Protein AF-0000000084449395 (afdb_homodimer)

Radius of gyration: 25.13 Å; Cα contacts (8 Å, |Δi|>4): 746; chains: 2; bounding box: 82×81×56 Å

Organism: NCBI:txid398673

Solvent-accessible surface area (backbone atoms only — not comparable to full-atom values): 18687 Å² total; per-residue (Å²): 136,85,80,79,77,74,77,79,80,78,76,75,71,77,78,73,75,69,73,77,69,77,69,74,68,84,40,98,81,72,56,65,69,46,69,75,48,66,80,41,33,24,36,43,26,41,58,96,56,62,30,22,51,25,49,52,98,81,40,47,28,50,37,57,62,85,53,89,49,89,51,35,33,36,28,36,27,37,70,54,55,63,25,34,32,38,30,24,74,73,80,52,21,24,40,27,46,71,61,91,77,31,35,42,38,51,74,38,76,63,88,50,60,56,22,32,30,47,58,25,64,36,84,89,52,48,20,39,43,27,28,61,50,58,58,59,28,28,24,26,49,24,68,36,93,85,68,30,41,38,24,53,29,75,67,70,83,50,35,30,36,32,32,65,52,76,86,123,135,84,82,80,79,71,80,79,79,80,75,77,72,76,77,72,77,69,73,78,70,77,69,74,68,82,40,97,80,73,54,65,67,47,67,75,48,66,81,42,35,24,37,44,26,42,60,97,53,61,30,23,52,26,49,52,98,80,38,46,30,49,37,58,62,86,52,88,49,88,52,36,33,36,28,37,27,36,71,56,55,62,24,33,32,38,31,22,74,74,80,53,22,23,40,28,46,70,64,90,76,30,35,41,37,50,75,38,76,64,89,49,62,54,21,34,31,47,58,25,64,38,84,89,52,48,20,39,44,29,28,62,50,59,58,62,28,29,25,27,48,24,68,37,92,83,69,28,40,38,25,52,28,75,68,72,81,49,34,31,36,30,31,66,51,77,85,124

Nearest PDB structures (foldseek):
  1ups-assembly1_A  TM=8.558E-01  e=1.631E-04  Clostridium perfringens
  6ifb-assembly1_B  TM=7.673E-01  e=3.789E-04  Entamoeba histolytica HM-1:IMSS
  1ups-assembly2_B  TM=8.568E-01  e=2.271E-03  Clostridium perfringens
  2y9x-assembly4_H  TM=7.098E-01  e=8.349E-04  Agaricus bisporus
  7zoi-assembly1_A  TM=7.306E-01  e=6.513E-03  Chitinophaga pinensis DSM 2588

Structure (mmCIF, N/CA/C/O backbone):
data_AF-0000000084449395-model_v1
#
loop_
_entity.id
_entity.type
_entity.pdbx_description
1 polymer 'Fascin domain-containing protein'
#
loop_
_atom_site.group_PDB
_atom_site.id
_atom_site.type_symbol
_atom_site.label_atom_id
_atom_site.label_alt_id
_atom_site.label_comp_id
_atom_site.label_asym_id
_atom_site.label_entity_id
_atom_site.label_seq_id
_atom_site.pdbx_PDB_ins_code
_atom_site.Cartn_x
_atom_site.Cartn_y
_atom_site.Cartn_z
_atom_site.occupancy
_atom_site.B_iso_or_equiv
_atom_site.auth_seq_id
_atom_site.auth_comp_id
_atom_site.auth_asym_id
_atom_site.auth_atom_id
_atom_site.pdbx_PDB_model_num
ATOM 1 N N . MET A 1 1 ? 55.188 50.469 -22.984 1 28.75 1 MET A N 1
ATOM 2 C CA . MET A 1 1 ? 54.156 49.531 -23.453 1 28.75 1 MET A CA 1
ATOM 3 C C . MET A 1 1 ? 53.781 48.531 -22.375 1 28.75 1 MET A C 1
ATOM 5 O O . MET A 1 1 ? 54.594 47.719 -21.969 1 28.75 1 MET A O 1
ATOM 9 N N . SER A 1 2 ? 52.938 49 -21.344 1 31.03 2 SER A N 1
ATOM 10 C CA . SER A 1 2 ? 52.469 48.438 -20.078 1 31.03 2 SER A CA 1
ATOM 11 C C . SER A 1 2 ? 51.625 47.188 -20.297 1 31.03 2 SER A C 1
ATOM 13 O O . SER A 1 2 ? 50.656 47.219 -21.062 1 31.03 2 SER A O 1
ATOM 15 N N . LYS A 1 3 ? 52.281 45.969 -20.219 1 32.09 3 LYS A N 1
ATOM 16 C CA . LYS A 1 3 ? 51.719 44.625 -20.391 1 32.09 3 LYS A CA 1
ATOM 17 C C . LYS A 1 3 ? 50.562 44.375 -19.453 1 32.09 3 LYS A C 1
ATOM 19 O O . LYS A 1 3 ? 50.719 44.469 -18.234 1 32.09 3 LYS A O 1
ATOM 24 N N . ILE A 1 4 ? 49.281 44.625 -19.844 1 34.19 4 ILE A N 1
ATOM 25 C CA . ILE A 1 4 ? 48.062 44.375 -19.094 1 34.19 4 ILE A CA 1
ATOM 26 C C . ILE A 1 4 ? 47.969 42.875 -18.734 1 34.19 4 ILE A C 1
ATOM 28 O O . ILE A 1 4 ? 48 42.031 -19.625 1 34.19 4 ILE A O 1
ATOM 32 N N . ARG A 1 5 ? 48.406 42.469 -17.531 1 30.88 5 ARG A N 1
ATOM 33 C CA . ARG A 1 5 ? 48.281 41.125 -16.953 1 30.88 5 ARG A CA 1
ATOM 34 C C . ARG A 1 5 ? 46.812 40.688 -16.906 1 30.88 5 ARG A C 1
ATOM 36 O O . ARG A 1 5 ? 45.969 41.375 -16.312 1 30.88 5 ARG A O 1
ATOM 43 N N . TYR A 1 6 ? 46.25 40.094 -17.906 1 32.34 6 TYR A N 1
ATOM 44 C CA . TYR A 1 6 ? 44.906 39.562 -17.891 1 32.34 6 TYR A CA 1
ATOM 45 C C . TYR A 1 6 ? 44.75 38.562 -16.75 1 32.34 6 TYR A C 1
ATOM 47 O O . TYR A 1 6 ? 45.625 37.719 -16.5 1 32.34 6 TYR A O 1
ATOM 55 N N . PRO A 1 7 ? 44.031 38.938 -15.656 1 34 7 PRO A N 1
ATOM 56 C CA . PRO A 1 7 ? 43.781 38 -14.547 1 34 7 PRO A CA 1
ATOM 57 C C . PRO A 1 7 ? 43.219 36.656 -15.016 1 34 7 PRO A C 1
ATOM 59 O O . PRO A 1 7 ? 42.469 36.625 -16 1 34 7 PRO A O 1
ATOM 62 N N . GLU A 1 8 ? 43.906 35.594 -14.859 1 31.7 8 GLU A N 1
ATOM 63 C CA . GLU A 1 8 ? 43.531 34.188 -15.109 1 31.7 8 GLU A CA 1
ATOM 64 C C . GLU A 1 8 ? 42.219 33.844 -14.422 1 31.7 8 GLU A C 1
ATOM 66 O O . GLU A 1 8 ? 42.094 34.031 -13.211 1 31.7 8 GLU A O 1
ATOM 71 N N . ASP A 1 9 ? 41.062 34 -15.117 1 32.44 9 ASP A N 1
ATOM 72 C CA . ASP A 1 9 ? 39.75 33.594 -14.656 1 32.44 9 ASP A CA 1
ATOM 73 C C . ASP A 1 9 ? 39.75 32.125 -14.25 1 32.44 9 ASP A C 1
ATOM 75 O O . ASP A 1 9 ? 40 31.234 -15.07 1 32.44 9 ASP A O 1
ATOM 79 N N . THR A 1 10 ? 40.281 31.688 -13.078 1 33.06 10 THR A N 1
ATOM 80 C CA . THR A 1 10 ? 40.125 30.344 -12.547 1 33.06 10 THR A CA 1
ATOM 81 C C . THR A 1 10 ? 38.656 29.922 -12.523 1 33.06 10 THR A C 1
ATOM 83 O O . THR A 1 10 ? 37.875 30.5 -11.773 1 33.06 10 THR A O 1
ATOM 86 N N . SER A 1 11 ? 38.062 29.531 -13.664 1 30.78 11 SER A N 1
ATOM 87 C CA . SER A 1 11 ? 36.75 28.906 -13.758 1 30.78 11 SER A CA 1
ATOM 88 C C . SER A 1 11 ? 36.625 27.75 -12.789 1 30.78 11 SER A C 1
ATOM 90 O O . SER A 1 11 ? 37.344 26.766 -12.883 1 30.78 11 SER A O 1
ATOM 92 N N . SER A 1 12 ? 36.312 27.969 -11.5 1 33.69 12 SER A N 1
ATOM 93 C CA . SER A 1 12 ? 35.938 26.922 -10.57 1 33.69 12 SER A CA 1
ATOM 94 C C . SER A 1 12 ? 34.812 26.078 -11.148 1 33.69 12 SER A C 1
ATOM 96 O O . SER A 1 12 ? 33.75 26.594 -11.5 1 33.69 12 SER A O 1
ATOM 98 N N . SER A 1 13 ? 35.125 25.062 -11.906 1 33.56 13 SER A N 1
ATOM 99 C CA . SER A 1 13 ? 34.188 24.047 -12.344 1 33.56 13 SER A CA 1
ATOM 100 C C . SER A 1 13 ? 33.312 23.578 -11.188 1 33.56 13 SER A C 1
ATOM 102 O O . SER A 1 13 ? 33.812 23.25 -10.117 1 33.56 13 SER A O 1
ATOM 104 N N . PRO A 1 14 ? 32.031 24.047 -11.109 1 36.59 14 PRO A N 1
ATOM 105 C CA . PRO A 1 14 ? 31.156 23.484 -10.094 1 36.59 14 PRO A CA 1
ATOM 106 C C . PRO A 1 14 ? 31.219 21.953 -10.047 1 36.59 14 PRO A C 1
ATOM 108 O O . PRO A 1 14 ? 31.391 21.312 -11.078 1 36.59 14 PRO A O 1
ATOM 111 N N . SER A 1 15 ? 31.875 21.375 -9.062 1 29.75 15 SER A N 1
ATOM 112 C CA . SER A 1 15 ? 31.781 19.953 -8.766 1 29.75 15 SER A CA 1
ATOM 113 C C . SER A 1 15 ? 30.344 19.453 -8.922 1 29.75 15 SER A C 1
ATOM 115 O O . SER A 1 15 ? 29.422 19.984 -8.297 1 29.75 15 SER A O 1
ATOM 117 N N . MET A 1 16 ? 29.922 19.031 -10.117 1 31.75 16 MET A N 1
ATOM 118 C CA . MET A 1 16 ? 28.672 18.297 -10.305 1 31.75 16 MET A CA 1
ATOM 119 C C . MET A 1 16 ? 28.5 17.25 -9.203 1 31.75 16 MET A C 1
ATOM 121 O O . MET A 1 16 ? 29.359 16.406 -9 1 31.75 16 MET A O 1
ATOM 125 N N . ASP A 1 17 ? 27.875 17.562 -8.125 1 33.59 17 ASP A N 1
ATOM 126 C CA . ASP A 1 17 ? 27.422 16.562 -7.164 1 33.59 17 ASP A CA 1
ATOM 127 C C . ASP A 1 17 ? 26.938 15.297 -7.871 1 33.59 17 ASP A C 1
ATOM 129 O O . ASP A 1 17 ? 26.078 15.367 -8.75 1 33.59 17 ASP A O 1
ATOM 133 N N . THR A 1 18 ? 27.828 14.344 -8.172 1 33.94 18 THR A N 1
ATOM 134 C CA . THR A 1 18 ? 27.469 12.992 -8.578 1 33.94 18 THR A CA 1
ATOM 135 C C . THR A 1 18 ? 26.156 12.555 -7.914 1 33.94 18 THR A C 1
ATOM 137 O O . THR A 1 18 ? 25.984 12.727 -6.707 1 33.94 18 THR A O 1
ATOM 140 N N . PRO A 1 19 ? 25.062 12.422 -8.664 1 31.47 19 PRO A N 1
ATOM 141 C CA . PRO A 1 19 ? 23.844 11.836 -8.102 1 31.47 19 PRO A CA 1
ATOM 142 C C . PRO A 1 19 ? 24.125 10.727 -7.098 1 31.47 19 PRO A C 1
ATOM 144 O O . PRO A 1 19 ? 25.156 10.062 -7.184 1 31.47 19 PRO A O 1
ATOM 147 N N . SER A 1 20 ? 23.766 10.82 -5.883 1 33.59 20 SER A N 1
ATOM 148 C CA . SER A 1 20 ? 23.828 9.789 -4.855 1 33.59 20 SER A CA 1
ATOM 149 C C . SER A 1 20 ? 23.578 8.406 -5.449 1 33.59 20 SER A C 1
ATOM 151 O O . SER A 1 20 ? 22.594 8.203 -6.168 1 33.59 20 SER A O 1
ATOM 153 N N . GLU A 1 21 ? 24.625 7.73 -5.844 1 34.31 21 GLU A N 1
ATOM 154 C CA . GLU A 1 21 ? 24.484 6.328 -6.223 1 34.31 21 GLU A CA 1
ATOM 155 C C . GLU A 1 21 ? 23.422 5.629 -5.371 1 34.31 21 GLU A C 1
ATOM 157 O O . GLU A 1 21 ? 23.438 5.738 -4.145 1 34.31 21 GLU A O 1
ATOM 162 N N . THR A 1 22 ? 22.25 5.402 -5.852 1 37.94 22 THR A N 1
ATOM 163 C CA . THR A 1 22 ? 21.344 4.434 -5.23 1 37.94 22 THR A CA 1
ATOM 164 C C . THR A 1 22 ? 22.141 3.27 -4.637 1 37.94 22 THR A C 1
ATOM 166 O O . THR A 1 22 ? 22.781 2.504 -5.367 1 37.94 22 THR A O 1
ATOM 169 N N . THR A 1 23 ? 22.906 3.512 -3.572 1 38.91 23 THR A N 1
ATOM 170 C CA . THR A 1 23 ? 23.516 2.369 -2.904 1 38.91 23 THR A CA 1
ATOM 171 C C . THR A 1 23 ? 22.656 1.122 -3.064 1 38.91 23 THR A C 1
ATOM 173 O O . THR A 1 23 ? 21.5 1.094 -2.613 1 38.91 23 THR A O 1
ATOM 176 N N . ILE A 1 24 ? 22.891 0.321 -4.062 1 45.66 24 ILE A N 1
ATOM 177 C CA . ILE A 1 24 ? 22.391 -1.047 -4.055 1 45.66 24 ILE A CA 1
ATOM 178 C C . ILE A 1 24 ? 22.547 -1.649 -2.662 1 45.66 24 ILE A C 1
ATOM 180 O O . ILE A 1 24 ? 23.672 -1.742 -2.145 1 45.66 24 ILE A O 1
ATOM 184 N N . GLN A 1 25 ? 21.75 -1.366 -1.711 1 51.31 25 GLN A N 1
ATOM 185 C CA . GLN A 1 25 ? 21.812 -2.094 -0.448 1 51.31 25 GLN A CA 1
ATOM 186 C C . GLN A 1 25 ? 22.141 -3.566 -0.676 1 51.31 25 GLN A C 1
ATOM 188 O O . GLN A 1 25 ? 21.453 -4.242 -1.458 1 51.31 25 GLN A O 1
ATOM 193 N N . ASP A 1 26 ? 23.312 -3.949 -0.481 1 59.88 26 ASP A N 1
ATOM 194 C CA . ASP A 1 26 ? 23.766 -5.34 -0.523 1 59.88 26 ASP A CA 1
ATOM 195 C C . ASP A 1 26 ? 22.75 -6.258 0.157 1 59.88 26 ASP A C 1
ATOM 197 O O . ASP A 1 26 ? 22.484 -6.129 1.355 1 59.88 26 ASP A O 1
ATOM 201 N N . THR A 1 27 ? 21.875 -6.82 -0.601 1 74.5 27 THR A N 1
ATOM 202 C CA . THR A 1 27 ? 20.969 -7.809 -0.05 1 74.5 27 THR A CA 1
ATOM 203 C C . THR A 1 27 ? 21.703 -9.094 0.303 1 74.5 27 THR A C 1
ATOM 205 O O . THR A 1 27 ? 22.781 -9.367 -0.227 1 74.5 27 THR A O 1
ATOM 208 N N . TRP A 1 28 ? 21.266 -9.711 1.237 1 78.81 28 TRP A N 1
ATOM 209 C CA . TRP A 1 28 ? 21.875 -10.938 1.752 1 78.81 28 TRP A CA 1
ATOM 210 C C . TRP A 1 28 ? 22.078 -11.953 0.635 1 78.81 28 TRP A C 1
ATOM 212 O O . TRP A 1 28 ? 22.984 -12.789 0.709 1 78.81 28 TRP A O 1
ATOM 222 N N . ASP A 1 29 ? 21.344 -11.883 -0.416 1 83.88 29 ASP A N 1
ATOM 223 C CA . ASP A 1 29 ? 21.359 -12.898 -1.466 1 83.88 29 ASP A CA 1
ATOM 224 C C . ASP A 1 29 ? 21.875 -12.328 -2.781 1 83.88 29 ASP A C 1
ATOM 226 O O . ASP A 1 29 ? 21.875 -13.008 -3.809 1 83.88 29 ASP A O 1
ATOM 230 N N . GLY A 1 30 ? 22.281 -11.125 -2.822 1 87.56 30 GLY A N 1
ATOM 231 C CA . GLY A 1 30 ? 22.844 -10.516 -4.008 1 87.56 30 GLY A CA 1
ATOM 232 C C . GLY A 1 30 ? 21.812 -10.07 -5.02 1 87.56 30 GLY A C 1
ATOM 233 O O . GLY A 1 30 ? 22.156 -9.609 -6.109 1 87.56 30 GLY A O 1
ATOM 234 N N . ARG A 1 31 ? 20.562 -10.234 -4.664 1 90.31 31 ARG A N 1
ATOM 235 C CA . ARG A 1 31 ? 19.484 -9.844 -5.578 1 90.31 31 ARG A CA 1
ATOM 236 C C . ARG A 1 31 ? 19.172 -8.359 -5.441 1 90.31 31 ARG A C 1
ATOM 238 O O . ARG A 1 31 ? 19.406 -7.762 -4.391 1 90.31 31 ARG A O 1
ATOM 245 N N . ASN A 1 32 ? 18.688 -7.887 -6.582 1 90.56 32 ASN A N 1
ATOM 246 C CA . ASN A 1 32 ? 18.266 -6.488 -6.586 1 90.56 32 ASN A CA 1
ATOM 247 C C . ASN A 1 32 ? 16.75 -6.352 -6.539 1 90.56 32 ASN A C 1
ATOM 249 O O . ASN A 1 32 ? 16.078 -6.473 -7.566 1 90.56 32 ASN A O 1
ATOM 253 N N . TYR A 1 33 ? 16.328 -6.098 -5.375 1 95.44 33 TYR A N 1
ATOM 254 C CA . TYR A 1 33 ? 14.883 -5.934 -5.203 1 95.44 33 TYR A CA 1
ATOM 255 C C . TYR A 1 33 ? 14.453 -4.5 -5.496 1 95.44 33 TYR A C 1
ATOM 257 O O . TYR A 1 33 ? 15.242 -3.562 -5.316 1 95.44 33 TYR A O 1
ATOM 265 N N . SER A 1 34 ? 13.25 -4.445 -6.004 1 96.06 34 SER A N 1
ATOM 266 C CA . SER A 1 34 ? 12.75 -3.135 -6.406 1 96.06 34 SER A CA 1
ATOM 267 C C . SER A 1 34 ? 11.32 -2.914 -5.934 1 96.06 34 SER A C 1
ATOM 269 O O . SER A 1 34 ? 10.625 -3.869 -5.578 1 96.06 34 SER A O 1
ATOM 271 N N . VAL A 1 35 ? 10.945 -1.62 -5.906 1 98 35 VAL A N 1
ATOM 272 C CA . VAL A 1 35 ? 9.555 -1.256 -5.68 1 98 35 VAL A CA 1
ATOM 273 C C . VAL A 1 35 ? 8.688 -1.79 -6.82 1 98 35 VAL A C 1
ATOM 275 O O . VAL A 1 35 ? 8.93 -1.478 -7.988 1 98 35 VAL A O 1
ATOM 278 N N . PRO A 1 36 ? 7.758 -2.684 -6.461 1 98.5 36 PRO A N 1
ATOM 279 C CA . PRO A 1 36 ? 6.887 -3.113 -7.555 1 98.5 36 PRO A CA 1
ATOM 280 C C . PRO A 1 36 ? 6.09 -1.962 -8.164 1 98.5 36 PRO A C 1
ATOM 282 O O . PRO A 1 36 ? 5.625 -1.076 -7.441 1 98.5 36 PRO A O 1
ATOM 285 N N . TRP A 1 37 ? 5.957 -2.035 -9.469 1 98.69 37 TRP A N 1
ATOM 286 C CA . TRP A 1 37 ? 5.277 -0.958 -10.18 1 98.69 37 TRP A CA 1
ATOM 287 C C . TRP A 1 37 ? 4.746 -1.442 -11.523 1 98.69 37 TRP A C 1
ATOM 289 O O . TRP A 1 37 ? 5.363 -2.291 -12.172 1 98.69 37 TRP A O 1
ATOM 299 N N . PRO A 1 38 ? 3.611 -0.882 -11.938 1 98.25 38 PRO A N 1
ATOM 300 C CA . PRO A 1 38 ? 3.018 -1.321 -13.203 1 98.25 38 PRO A CA 1
ATOM 301 C C . PRO A 1 38 ? 3.99 -1.227 -14.375 1 98.25 38 PRO A C 1
ATOM 303 O O . PRO A 1 38 ? 4.746 -0.255 -14.477 1 98.25 38 PRO A O 1
ATOM 306 N N . GLY A 1 39 ? 3.936 -2.199 -15.211 1 97.69 39 GLY A N 1
ATOM 307 C CA . GLY A 1 39 ? 4.824 -2.273 -16.359 1 97.69 39 GLY A CA 1
ATOM 308 C C . GLY A 1 39 ? 6.039 -3.146 -16.125 1 97.69 39 GLY A C 1
ATOM 309 O O . GLY A 1 39 ? 6.672 -3.617 -17.062 1 97.69 39 GLY A O 1
ATOM 310 N N . GLY A 1 40 ? 6.422 -3.371 -14.906 1 97.94 40 GLY A N 1
ATOM 311 C CA . GLY A 1 40 ? 7.559 -4.215 -14.578 1 97.94 40 GLY A CA 1
ATOM 312 C C . GLY A 1 40 ? 7.207 -5.688 -14.508 1 97.94 40 GLY A C 1
ATOM 313 O O . GLY A 1 40 ? 6.07 -6.047 -14.195 1 97.94 40 GLY A O 1
ATOM 314 N N . VAL A 1 41 ? 8.188 -6.504 -14.812 1 98.31 41 VAL A N 1
ATOM 315 C CA . VAL A 1 41 ? 8.078 -7.949 -14.648 1 98.31 41 VAL A CA 1
ATOM 316 C C . VAL A 1 41 ? 8.93 -8.398 -13.469 1 98.31 41 VAL A C 1
ATOM 318 O O . VAL A 1 41 ? 10.094 -8.016 -13.352 1 98.31 41 VAL A O 1
ATOM 321 N N . TYR A 1 42 ? 8.344 -9.25 -12.656 1 98.31 42 TYR A N 1
ATOM 322 C CA . TYR A 1 42 ? 9.031 -9.531 -11.398 1 98.31 42 TYR A CA 1
ATOM 323 C C . TYR A 1 42 ? 8.992 -11.016 -11.078 1 98.31 42 TYR A C 1
ATOM 325 O O . TYR A 1 42 ? 8.016 -11.703 -11.414 1 98.31 42 TYR A O 1
ATOM 333 N N . ARG A 1 43 ? 10.031 -11.391 -10.445 1 98.31 43 ARG A N 1
ATOM 334 C CA . ARG A 1 43 ? 9.914 -12.531 -9.547 1 98.31 43 ARG A CA 1
ATOM 335 C C . ARG A 1 43 ? 9.523 -12.078 -8.141 1 98.31 43 ARG A C 1
ATOM 337 O O . ARG A 1 43 ? 10.094 -11.117 -7.613 1 98.31 43 ARG A O 1
ATOM 344 N N . ILE A 1 44 ? 8.562 -12.766 -7.582 1 98.62 44 ILE A N 1
ATOM 345 C CA . ILE A 1 44 ? 8.094 -12.406 -6.246 1 98.62 44 ILE A CA 1
ATOM 346 C C . ILE A 1 44 ? 8.586 -13.438 -5.23 1 98.62 44 ILE A C 1
ATOM 348 O O . ILE A 1 44 ? 8.148 -14.586 -5.238 1 98.62 44 ILE A O 1
ATOM 352 N N . PHE A 1 45 ? 9.422 -13.031 -4.34 1 98.62 45 PHE A N 1
ATOM 353 C CA . PHE A 1 45 ? 10.055 -13.891 -3.352 1 98.62 45 PHE A CA 1
ATOM 354 C C . PHE A 1 45 ? 9.344 -13.789 -2.008 1 98.62 45 PHE A C 1
ATOM 356 O O . PHE A 1 45 ? 8.945 -12.703 -1.592 1 98.62 45 PHE A O 1
ATOM 363 N N . GLU A 1 46 ? 9.227 -14.938 -1.397 1 98.44 46 GLU A N 1
ATOM 364 C CA . GLU A 1 46 ? 9.062 -14.859 0.051 1 98.44 46 GLU A CA 1
ATOM 365 C C . GLU A 1 46 ? 10.32 -14.32 0.724 1 98.44 46 GLU A C 1
ATOM 367 O O . GLU A 1 46 ? 11.398 -14.914 0.603 1 98.44 46 GLU A O 1
ATOM 372 N N . LYS A 1 47 ? 10.227 -13.258 1.378 1 98 47 LYS A N 1
ATOM 373 C CA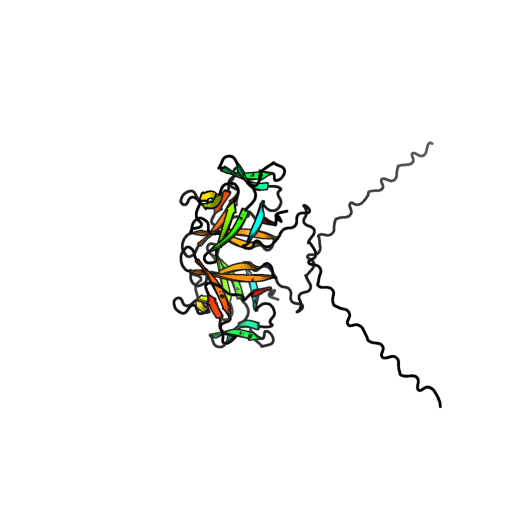 . LYS A 1 47 ? 11.391 -12.594 1.953 1 98 47 LYS A CA 1
ATOM 374 C C . LYS A 1 47 ? 12.188 -13.539 2.844 1 98 47 LYS A C 1
ATOM 376 O O . LYS A 1 47 ? 11.609 -14.273 3.654 1 98 47 LYS A O 1
ATOM 381 N N . GLY A 1 48 ? 13.461 -13.453 2.668 1 96.19 48 GLY A N 1
ATOM 382 C CA . GLY A 1 48 ? 14.375 -14.227 3.492 1 96.19 48 GLY A CA 1
ATOM 383 C C . GLY A 1 48 ? 14.531 -15.664 3.021 1 96.19 48 GLY A C 1
ATOM 384 O O . GLY A 1 48 ? 15.172 -16.469 3.695 1 96.19 48 GLY A O 1
ATOM 385 N N . THR A 1 49 ? 13.836 -16.016 1.958 1 97.12 49 THR A N 1
ATOM 386 C CA . THR A 1 49 ? 13.945 -17.375 1.407 1 97.12 49 THR A CA 1
ATOM 387 C C . THR A 1 49 ? 14.289 -17.312 -0.079 1 97.12 49 THR A C 1
ATOM 389 O O . THR A 1 49 ? 14.336 -16.234 -0.675 1 97.12 49 THR A O 1
ATOM 392 N N . ASP A 1 50 ? 14.562 -18.469 -0.62 1 97.62 50 ASP A N 1
ATOM 393 C CA . ASP A 1 50 ? 14.789 -18.578 -2.057 1 97.62 50 ASP A CA 1
ATOM 394 C C . ASP A 1 50 ? 13.523 -19.062 -2.77 1 97.62 50 ASP A C 1
ATOM 396 O O . ASP A 1 50 ? 13.594 -19.578 -3.889 1 97.62 50 ASP A O 1
ATOM 400 N N . ASN A 1 51 ? 12.398 -18.938 -2.078 1 98.19 51 ASN A N 1
ATOM 401 C CA . ASN A 1 51 ? 11.141 -19.375 -2.666 1 98.19 51 ASN A CA 1
ATOM 402 C C . ASN A 1 51 ? 10.461 -18.25 -3.438 1 98.19 51 ASN A C 1
ATOM 404 O O . ASN A 1 51 ? 10.391 -17.125 -2.959 1 98.19 51 ASN A O 1
ATOM 408 N N . VAL A 1 52 ? 9.969 -18.609 -4.605 1 98.44 52 VAL A N 1
ATOM 409 C CA . VAL A 1 52 ? 9.266 -17.656 -5.449 1 98.44 52 VAL A CA 1
ATOM 410 C C . VAL A 1 52 ? 7.855 -18.156 -5.742 1 98.44 52 VAL A C 1
ATOM 412 O O . VAL A 1 52 ? 7.613 -19.375 -5.758 1 98.44 52 VAL A O 1
ATOM 415 N N . ILE A 1 53 ? 6.922 -17.25 -5.934 1 98.19 53 ILE A N 1
ATOM 416 C CA . ILE A 1 53 ? 5.582 -17.609 -6.387 1 98.19 53 ILE A CA 1
ATOM 417 C C . ILE A 1 53 ? 5.637 -18.094 -7.832 1 98.19 53 ILE A C 1
ATOM 419 O O . ILE A 1 53 ? 6 -17.328 -8.734 1 98.19 53 ILE A O 1
ATOM 423 N N . ALA A 1 54 ? 5.285 -19.25 -8.031 1 97.88 54 ALA A N 1
ATOM 424 C CA . ALA A 1 54 ? 5.371 -19.828 -9.375 1 97.88 54 ALA A CA 1
ATOM 425 C C . ALA A 1 54 ? 4.191 -20.766 -9.641 1 97.88 54 ALA A C 1
ATOM 427 O O . ALA A 1 54 ? 3.561 -21.266 -8.711 1 97.88 54 ALA A O 1
ATOM 428 N N . LEU A 1 55 ? 3.941 -20.875 -10.93 1 95.06 55 LEU A N 1
ATOM 429 C CA . LEU A 1 55 ? 2.957 -21.844 -11.391 1 95.06 55 LEU A CA 1
ATOM 430 C C . LEU A 1 55 ? 3.637 -23.141 -11.836 1 95.06 55 LEU A C 1
ATOM 432 O O . LEU A 1 55 ? 4.68 -23.094 -12.492 1 95.06 55 LEU A O 1
ATOM 436 N N . LYS A 1 56 ? 3.064 -24.203 -11.32 1 87.56 56 LYS A N 1
ATOM 437 C CA . LYS A 1 56 ? 3.418 -25.516 -11.828 1 87.56 56 LYS A CA 1
ATOM 438 C C . LYS A 1 56 ? 2.17 -26.344 -12.117 1 87.56 56 LYS A C 1
ATOM 440 O O . LYS A 1 56 ? 1.373 -26.625 -11.211 1 87.56 56 LYS A O 1
ATOM 445 N N . SER A 1 57 ? 2.107 -26.875 -13.32 1 79.5 57 SER A N 1
ATOM 446 C CA . SER A 1 57 ? 0.957 -27.672 -13.742 1 79.5 57 SER A CA 1
ATOM 447 C C . SER A 1 57 ? -0.351 -27.031 -13.297 1 79.5 57 SER A C 1
ATOM 449 O O . SER A 1 57 ? -1.213 -27.688 -12.719 1 79.5 57 SER A O 1
ATOM 451 N N . ARG A 1 58 ? -0.511 -25.75 -13.273 1 73.75 58 ARG A N 1
ATOM 452 C CA . ARG A 1 58 ? -1.702 -24.938 -13.055 1 73.75 58 ARG A CA 1
ATOM 453 C C . ARG A 1 58 ? -1.921 -24.688 -11.562 1 73.75 58 ARG A C 1
ATOM 455 O O . ARG A 1 58 ? -2.914 -24.062 -11.172 1 73.75 58 ARG A O 1
ATOM 462 N N . SER A 1 59 ? -0.969 -25.156 -10.789 1 88.94 59 SER A N 1
ATOM 463 C CA . SER A 1 59 ? -1.069 -24.906 -9.352 1 88.94 59 SER A CA 1
ATOM 464 C C . SER A 1 59 ? -0.098 -23.828 -8.906 1 88.94 59 SER A C 1
ATOM 466 O O . SER A 1 59 ? 1.076 -23.844 -9.281 1 88.94 59 SER A O 1
ATOM 468 N N . LEU A 1 60 ? -0.642 -22.938 -8.172 1 94.62 60 LEU A N 1
ATOM 469 C CA . LEU A 1 60 ? 0.177 -21.859 -7.625 1 94.62 60 LEU A CA 1
ATOM 470 C C . LEU A 1 60 ? 0.796 -22.266 -6.293 1 94.62 60 LEU A C 1
ATOM 472 O O . LEU A 1 60 ? 0.091 -22.734 -5.391 1 94.62 60 LEU A O 1
ATOM 476 N N . CYS A 1 61 ? 2.135 -22.172 -6.254 1 94.44 61 CYS A N 1
ATOM 477 C CA . CYS A 1 61 ? 2.805 -22.484 -4.996 1 94.44 61 CYS A CA 1
ATOM 478 C C . CYS A 1 61 ? 4.148 -21.766 -4.906 1 94.44 61 CYS A C 1
ATOM 480 O O . CYS A 1 61 ? 4.602 -21.156 -5.879 1 94.44 61 CYS A O 1
ATOM 482 N N . LEU A 1 62 ? 4.699 -21.828 -3.783 1 97.69 62 LEU A N 1
ATOM 483 C CA . LEU A 1 62 ? 6.078 -21.391 -3.594 1 97.69 62 LEU A CA 1
ATOM 484 C C . LEU A 1 62 ? 7.055 -22.484 -4.043 1 97.69 62 LEU A C 1
ATOM 486 O O . LEU A 1 62 ? 6.879 -23.656 -3.721 1 97.69 62 LEU A O 1
ATOM 490 N N . ARG A 1 63 ? 8.047 -22.047 -4.789 1 97.19 63 ARG A N 1
ATOM 491 C CA . ARG A 1 63 ? 9.062 -22.969 -5.297 1 97.19 63 ARG A CA 1
ATOM 492 C C . ARG A 1 63 ? 10.453 -22.344 -5.203 1 97.19 63 ARG A C 1
ATOM 494 O O . ARG A 1 63 ? 10.594 -21.109 -5.242 1 97.19 63 ARG A O 1
ATOM 501 N N . ASP A 1 64 ? 11.367 -23.219 -5.156 1 97.44 64 ASP A N 1
ATOM 502 C CA . ASP A 1 64 ? 12.742 -22.75 -5.137 1 97.44 64 ASP A CA 1
ATOM 503 C C . ASP A 1 64 ? 13.109 -22.078 -6.457 1 97.44 64 ASP A C 1
ATOM 505 O O . ASP A 1 64 ? 12.836 -22.609 -7.531 1 97.44 64 ASP A O 1
ATOM 509 N N . VAL A 1 65 ? 13.719 -20.938 -6.375 1 96.62 65 VAL A N 1
ATOM 510 C CA . VAL A 1 65 ? 14.062 -20.156 -7.555 1 96.62 65 VAL A CA 1
ATOM 511 C C . VAL A 1 65 ? 15.062 -20.922 -8.414 1 96.62 65 VAL A C 1
ATOM 513 O O . VAL A 1 65 ? 15.18 -20.672 -9.617 1 96.62 65 VAL A O 1
ATOM 516 N N . ALA A 1 66 ? 15.773 -21.766 -7.852 1 96 66 ALA A N 1
ATOM 517 C CA . ALA A 1 66 ? 16.797 -22.516 -8.57 1 96 66 ALA A CA 1
ATOM 518 C C . ALA A 1 66 ? 16.172 -23.516 -9.539 1 96 66 ALA A C 1
ATOM 520 O O . ALA A 1 66 ? 16.828 -24 -10.461 1 96 66 ALA A O 1
ATOM 521 N N . GLU A 1 67 ? 14.914 -23.844 -9.242 1 94.81 67 GLU A N 1
ATOM 522 C CA . GLU A 1 67 ? 14.211 -24.719 -10.18 1 94.81 67 GLU A CA 1
ATOM 523 C C . GLU A 1 67 ? 13.945 -24 -11.508 1 94.81 67 GLU A C 1
ATOM 525 O O . GLU A 1 67 ? 13.938 -22.766 -11.562 1 94.81 67 GLU A O 1
ATOM 530 N N . SER A 1 68 ? 13.914 -24.781 -12.508 1 91.25 68 SER A N 1
ATOM 531 C CA . SER A 1 68 ? 13.484 -24.203 -13.773 1 91.25 68 SER A CA 1
ATOM 532 C C . SER A 1 68 ? 11.984 -23.922 -13.773 1 91.25 68 SER A C 1
ATOM 534 O O . SER A 1 68 ? 11.18 -24.828 -13.523 1 91.25 68 SER A O 1
ATOM 536 N N . HIS A 1 69 ? 11.586 -22.656 -14.141 1 94.25 69 HIS A N 1
ATOM 537 C CA . HIS A 1 69 ? 10.172 -22.281 -14.117 1 94.25 69 HIS A CA 1
ATOM 538 C C . HIS A 1 69 ? 9.672 -21.906 -15.508 1 94.25 69 HIS A C 1
ATOM 540 O O . HIS A 1 69 ? 8.469 -21.797 -15.727 1 94.25 69 HIS A O 1
ATOM 546 N N . ASN A 1 70 ? 10.609 -21.781 -16.391 1 93.44 70 ASN A N 1
ATOM 547 C CA . ASN A 1 70 ? 10.281 -21.5 -17.781 1 93.44 70 ASN A CA 1
ATOM 548 C C . ASN A 1 70 ? 9.305 -20.328 -17.906 1 93.44 70 ASN A C 1
ATOM 550 O O . ASN A 1 70 ? 8.344 -20.391 -18.672 1 93.44 70 ASN A O 1
ATOM 554 N N . GLY A 1 71 ? 9.445 -19.312 -17.078 1 95.38 71 GLY A N 1
ATOM 555 C CA . GLY A 1 71 ? 8.641 -18.109 -17.188 1 95.38 71 GLY A CA 1
ATOM 556 C C . GLY A 1 71 ? 7.383 -18.156 -16.328 1 95.38 71 GLY A C 1
ATOM 557 O O . GLY A 1 71 ? 6.672 -17.156 -16.203 1 95.38 71 GLY A O 1
ATOM 558 N N . TYR A 1 72 ? 7.117 -19.297 -15.648 1 96.75 72 TYR A N 1
ATOM 559 C CA . TYR A 1 72 ? 5.922 -19.453 -14.828 1 96.75 72 TYR A CA 1
ATOM 560 C C . TYR A 1 72 ? 6.113 -18.797 -13.461 1 96.75 72 TYR A C 1
ATOM 562 O O . TYR A 1 72 ? 5.191 -18.781 -12.641 1 96.75 72 TYR A O 1
ATOM 570 N N . ASP A 1 73 ? 7.27 -18.219 -13.25 1 97.56 73 ASP A N 1
ATOM 571 C CA . ASP A 1 73 ? 7.551 -17.5 -12.016 1 97.56 73 ASP A CA 1
ATOM 572 C C . ASP A 1 73 ? 7.648 -16 -12.273 1 97.56 73 ASP A C 1
ATOM 574 O O . ASP A 1 73 ? 8.023 -15.234 -11.375 1 97.56 73 ASP A O 1
ATOM 578 N N . LEU A 1 74 ? 7.324 -15.625 -13.477 1 97.69 74 LEU A N 1
ATOM 579 C CA . LEU A 1 74 ? 7.406 -14.211 -13.836 1 97.69 74 LEU A CA 1
ATOM 580 C C . LEU A 1 74 ? 6.02 -13.57 -13.828 1 97.69 74 LEU A C 1
ATOM 582 O O . LEU A 1 74 ? 5.078 -14.125 -14.406 1 97.69 74 LEU A O 1
ATOM 586 N N . TRP A 1 75 ? 5.934 -12.453 -13.211 1 98.31 75 TRP A N 1
ATOM 587 C CA . TRP A 1 75 ? 4.66 -11.766 -13.023 1 98.31 75 TRP A CA 1
ATOM 588 C C . TRP A 1 75 ? 4.742 -10.328 -13.531 1 98.31 75 TRP A C 1
ATOM 590 O O . TRP A 1 75 ? 5.543 -9.531 -13.031 1 98.31 75 TRP A O 1
ATOM 600 N N . LEU A 1 76 ? 3.973 -10.047 -14.492 1 98.5 76 LEU A N 1
ATOM 601 C CA . LEU A 1 76 ? 3.814 -8.672 -14.969 1 98.5 76 LEU A CA 1
ATOM 602 C C . LEU A 1 76 ? 2.9 -7.879 -14.039 1 98.5 76 LEU A C 1
ATOM 604 O O . LEU A 1 76 ? 1.758 -8.273 -13.797 1 98.5 76 LEU A O 1
ATOM 608 N N . CYS A 1 77 ? 3.422 -6.805 -13.516 1 98.56 77 CYS A N 1
ATOM 609 C CA . CYS A 1 77 ? 2.605 -5.922 -12.688 1 98.56 77 CYS A CA 1
ATOM 610 C C . CYS A 1 77 ? 1.798 -4.957 -13.547 1 98.56 77 CYS A C 1
ATOM 612 O O . CYS A 1 77 ? 2.357 -4.254 -14.391 1 98.56 77 CYS A O 1
ATOM 614 N N . VAL A 1 78 ? 0.499 -4.957 -13.344 1 98.56 78 VAL A N 1
ATOM 615 C CA . VAL A 1 78 ? -0.401 -4.035 -14.031 1 98.56 78 VAL A CA 1
ATOM 616 C C . VAL A 1 78 ? -1.233 -3.266 -13.008 1 98.56 78 VAL A C 1
ATOM 618 O O . VAL A 1 78 ? -1.2 -3.57 -11.812 1 98.56 78 VAL A O 1
ATOM 621 N N . GLU A 1 79 ? -1.866 -2.221 -13.477 1 98 79 GLU A N 1
ATOM 622 C CA . GLU A 1 79 ? -2.68 -1.403 -12.578 1 98 79 GLU A CA 1
ATOM 623 C C . GLU A 1 79 ? -4.074 -1.178 -13.148 1 98 79 GLU A C 1
ATOM 625 O O . GLU A 1 79 ? -4.227 -0.923 -14.352 1 98 79 GLU A O 1
ATOM 630 N N . ALA A 1 80 ? -5.051 -1.398 -12.352 1 96.62 80 ALA A N 1
ATOM 631 C CA . ALA A 1 80 ? -6.422 -0.996 -12.664 1 96.62 80 ALA A CA 1
ATOM 632 C C . ALA A 1 80 ? -7.137 -0.471 -11.422 1 96.62 80 ALA A C 1
ATOM 634 O O . ALA A 1 80 ? -7.105 -1.106 -10.367 1 96.62 80 ALA A O 1
ATOM 635 N N . HIS A 1 81 ? -7.695 0.676 -11.555 1 95.5 81 HIS A N 1
ATOM 636 C CA . HIS A 1 81 ? -8.539 1.277 -10.531 1 95.5 81 HIS A CA 1
ATOM 637 C C . HIS A 1 81 ? -7.789 1.412 -9.203 1 95.5 81 HIS A C 1
ATOM 639 O O . HIS A 1 81 ? -8.344 1.129 -8.141 1 95.5 81 HIS A O 1
ATOM 645 N N . GLY A 1 82 ? -6.504 1.663 -9.305 1 97.12 82 GLY A N 1
ATOM 646 C CA . GLY A 1 82 ? -5.703 1.957 -8.125 1 97.12 82 GLY A CA 1
ATOM 647 C C . GLY A 1 82 ? -5.062 0.724 -7.52 1 97.12 82 GLY A C 1
ATOM 648 O O . GLY A 1 82 ? -4.125 0.832 -6.727 1 97.12 82 GLY A O 1
ATOM 649 N N . TYR A 1 83 ? -5.539 -0.455 -7.895 1 98 83 TYR A N 1
ATOM 650 C CA . TYR A 1 83 ? -4.941 -1.7 -7.422 1 98 83 TYR A CA 1
ATOM 651 C C . TYR A 1 83 ? -3.951 -2.25 -8.438 1 98 83 TYR A C 1
ATOM 653 O O . TYR A 1 83 ? -4.02 -1.92 -9.625 1 98 83 TYR A O 1
ATOM 661 N N . PHE A 1 84 ? -3.051 -3.01 -7.91 1 98.56 84 PHE A N 1
ATOM 662 C CA . PHE A 1 84 ? -2.164 -3.754 -8.797 1 98.56 84 PHE A CA 1
ATOM 663 C C . PHE A 1 84 ? -2.732 -5.137 -9.102 1 98.56 84 PHE A C 1
ATOM 665 O O . PHE A 1 84 ? -3.477 -5.695 -8.289 1 98.56 84 PHE A O 1
ATOM 672 N N . GLY A 1 85 ? -2.416 -5.617 -10.266 1 98.5 85 GLY A N 1
ATOM 673 C CA . GLY A 1 85 ? -2.553 -7.012 -10.664 1 98.5 85 GLY A CA 1
ATOM 674 C C . GLY A 1 85 ? -1.238 -7.645 -11.078 1 98.5 85 GLY A C 1
ATOM 675 O O . GLY A 1 85 ? -0.339 -6.957 -11.562 1 98.5 85 GLY A O 1
ATOM 676 N N . PHE A 1 86 ? -1.153 -8.914 -10.898 1 98.69 86 PHE A N 1
ATOM 677 C CA . PHE A 1 86 ? 0.045 -9.641 -11.297 1 98.69 86 PHE A CA 1
ATOM 678 C C . PHE A 1 86 ? -0.298 -10.75 -12.281 1 98.69 86 PHE A C 1
ATOM 680 O O . PHE A 1 86 ? -0.911 -11.75 -11.914 1 98.69 86 PHE A O 1
ATOM 687 N N . PHE A 1 87 ? 0.121 -10.555 -13.5 1 98.44 87 PHE A N 1
ATOM 688 C CA . PHE A 1 87 ? -0.229 -11.383 -14.641 1 98.44 87 PHE A CA 1
ATOM 689 C C . PHE A 1 87 ? 0.954 -12.25 -15.062 1 98.44 87 PHE A C 1
ATOM 691 O O . PHE A 1 87 ? 2.074 -11.75 -15.203 1 98.44 87 PHE A O 1
ATOM 698 N N . ASN A 1 88 ? 0.729 -13.508 -15.164 1 97.38 88 ASN A N 1
ATOM 699 C CA . ASN A 1 88 ? 1.737 -14.383 -15.758 1 97.38 88 ASN A CA 1
ATOM 700 C C . ASN A 1 88 ? 1.552 -14.508 -17.266 1 97.38 88 ASN A C 1
ATOM 702 O O . ASN A 1 88 ? 0.582 -15.109 -17.734 1 97.38 88 ASN A O 1
ATOM 706 N N . PRO A 1 89 ? 2.479 -14.031 -18 1 96.19 89 PRO A N 1
ATOM 707 C CA . PRO A 1 89 ? 2.285 -14.031 -19.453 1 96.19 89 PRO A CA 1
ATOM 708 C C . PRO A 1 89 ? 2.324 -15.438 -20.047 1 96.19 89 PRO A C 1
ATOM 710 O O . PRO A 1 89 ? 1.726 -15.68 -21.094 1 96.19 89 PRO A O 1
ATOM 713 N N . LYS A 1 90 ? 3.07 -16.297 -19.469 1 94.69 90 LYS A N 1
ATOM 714 C CA . LYS A 1 90 ? 3.178 -17.656 -19.984 1 94.69 90 LYS A CA 1
ATOM 715 C C . LYS A 1 90 ? 1.842 -18.391 -19.891 1 94.69 90 LYS A C 1
ATOM 717 O O . LYS A 1 90 ? 1.385 -19 -20.859 1 94.69 90 LYS A O 1
ATOM 722 N N . SER A 1 91 ? 1.232 -18.312 -18.703 1 95.12 91 SER A N 1
ATOM 723 C CA . SER A 1 91 ? -0.033 -19.016 -18.5 1 95.12 91 SER A CA 1
ATOM 724 C C . SER A 1 91 ? -1.212 -18.172 -18.969 1 95.12 91 SER A C 1
ATOM 726 O O . SER A 1 91 ? -2.307 -18.688 -19.188 1 95.12 91 SER A O 1
ATOM 728 N N . GLY A 1 92 ? -1.025 -16.891 -19.047 1 96.5 92 GLY A N 1
ATOM 729 C CA . GLY A 1 92 ? -2.109 -15.992 -19.422 1 96.5 92 GLY A CA 1
ATOM 730 C C . GLY A 1 92 ? -3.109 -15.766 -18.312 1 96.5 92 GLY A C 1
ATOM 731 O O . GLY A 1 92 ? -4.305 -15.602 -18.562 1 96.5 92 GLY A O 1
ATOM 732 N N . THR A 1 93 ? -2.625 -15.773 -17.016 1 97.31 93 THR A N 1
ATOM 733 C CA . THR A 1 93 ? -3.57 -15.664 -15.906 1 97.31 93 THR A CA 1
ATOM 734 C C . THR A 1 93 ? -3.047 -14.719 -14.836 1 97.31 93 THR A C 1
ATOM 736 O O . THR A 1 93 ? -1.844 -14.453 -14.766 1 97.31 93 THR A O 1
ATOM 739 N N . TYR A 1 94 ? -3.992 -14.203 -14.039 1 97.5 94 TYR A N 1
ATOM 740 C CA . TYR A 1 94 ? -3.689 -13.289 -12.938 1 97.5 94 TYR A CA 1
ATOM 741 C C . TYR A 1 94 ? -3.639 -14.039 -11.609 1 97.5 94 TYR A C 1
ATOM 743 O O . TYR A 1 94 ? -4.406 -14.977 -11.391 1 97.5 94 TYR A O 1
ATOM 751 N N . LEU A 1 95 ? -2.703 -13.539 -10.742 1 97.56 95 LEU A N 1
ATOM 752 C CA . LEU A 1 95 ? -2.855 -13.891 -9.336 1 97.56 95 LEU A CA 1
ATOM 753 C C . LEU A 1 95 ? -4.176 -13.359 -8.781 1 97.56 95 LEU A C 1
ATOM 755 O O . LEU A 1 95 ? -4.582 -12.242 -9.102 1 97.56 95 LEU A O 1
ATOM 759 N N . GLY A 1 96 ? -4.832 -14.133 -8 1 96.19 96 GLY A N 1
ATOM 760 C CA . GLY A 1 96 ? -6.059 -13.75 -7.328 1 96.19 96 GLY A CA 1
ATOM 761 C C . GLY A 1 96 ? -6.488 -14.75 -6.266 1 96.19 96 GLY A C 1
ATOM 762 O O . GLY A 1 96 ? -5.699 -15.594 -5.844 1 96.19 96 GLY A O 1
ATOM 763 N N . HIS A 1 97 ? -7.625 -14.516 -5.703 1 94.06 97 HIS A N 1
ATOM 764 C CA . HIS A 1 97 ? -8.148 -15.461 -4.727 1 94.06 97 HIS A CA 1
ATOM 765 C C . HIS A 1 97 ? -9.453 -16.078 -5.207 1 94.06 97 HIS A C 1
ATOM 767 O O . HIS A 1 97 ? -10.055 -15.609 -6.176 1 94.06 97 HIS A O 1
ATOM 773 N N . ASN A 1 98 ? -9.812 -17.188 -4.59 1 86.81 98 ASN A N 1
ATOM 774 C CA . ASN A 1 98 ? -10.977 -17.922 -5.074 1 86.81 98 ASN A CA 1
ATOM 775 C C . ASN A 1 98 ? -12.203 -17.656 -4.207 1 86.81 98 ASN A C 1
ATOM 777 O O . ASN A 1 98 ? -13.172 -18.438 -4.234 1 86.81 98 ASN A O 1
ATOM 781 N N . GLY A 1 99 ? -12.227 -16.594 -3.445 1 80 99 GLY A N 1
ATOM 782 C CA . GLY A 1 99 ? -13.398 -16.203 -2.682 1 80 99 GLY A CA 1
ATOM 783 C C . GLY A 1 99 ? -13.461 -16.844 -1.31 1 80 99 GLY A C 1
ATOM 784 O O . GLY A 1 99 ? -12.531 -16.703 -0.512 1 80 99 GLY A O 1
ATOM 785 N N . LYS A 1 100 ? -14.328 -17.844 -1.187 1 72.62 100 LYS A N 1
ATOM 786 C CA . LYS A 1 100 ? -14.719 -18.359 0.126 1 72.62 100 LYS A CA 1
ATOM 787 C C . LYS A 1 100 ? -13.578 -19.141 0.773 1 72.62 100 LYS A C 1
ATOM 789 O O . LYS A 1 100 ? -13.461 -19.172 1.999 1 72.62 100 LYS A O 1
ATOM 794 N N . ARG A 1 101 ? -12.648 -19.672 0.067 1 79.38 101 ARG A N 1
ATOM 795 C CA . ARG A 1 101 ? -11.633 -20.516 0.696 1 79.38 101 ARG A CA 1
ATOM 796 C C . ARG A 1 101 ? -10.367 -19.703 0.975 1 79.38 101 ARG A C 1
ATOM 798 O O . ARG A 1 101 ? -9.422 -20.219 1.586 1 79.38 101 ARG A O 1
ATOM 805 N N . ASP A 1 102 ? -10.242 -18.516 0.575 1 89.62 102 ASP A N 1
ATOM 806 C CA . ASP A 1 102 ? -9.164 -17.562 0.805 1 89.62 102 ASP A CA 1
ATOM 807 C C . ASP A 1 102 ? -7.836 -18.109 0.267 1 89.62 102 ASP A C 1
ATOM 809 O O . ASP A 1 102 ? -6.77 -17.75 0.765 1 89.62 102 ASP A O 1
ATOM 813 N N . GLU A 1 103 ? -8.008 -19 -0.675 1 93.88 103 GLU A N 1
ATOM 814 C CA . GLU A 1 103 ? -6.801 -19.5 -1.333 1 93.88 103 GLU A CA 1
ATOM 815 C C . GLU A 1 103 ? -6.371 -18.562 -2.465 1 93.88 103 GLU A C 1
ATOM 817 O O . GLU A 1 103 ? -7.211 -18.047 -3.199 1 93.88 103 GLU A O 1
ATOM 822 N N . ILE A 1 104 ? -5.094 -18.406 -2.539 1 95.94 104 ILE A N 1
ATOM 823 C CA . ILE A 1 104 ? -4.535 -17.641 -3.65 1 95.94 104 ILE A CA 1
ATOM 824 C C . ILE A 1 104 ? -4.219 -18.578 -4.812 1 95.94 104 ILE A C 1
ATOM 826 O O . ILE A 1 104 ? -3.605 -19.625 -4.621 1 95.94 104 ILE A O 1
ATOM 830 N N . TYR A 1 105 ? -4.672 -18.203 -5.938 1 93.06 105 TYR A N 1
ATOM 831 C CA . TYR A 1 105 ? -4.484 -18.969 -7.168 1 93.06 105 TYR A CA 1
ATOM 832 C C . TYR A 1 105 ? -4.148 -18.047 -8.336 1 93.06 105 TYR A C 1
ATOM 834 O O . TYR A 1 105 ? -4.117 -16.828 -8.18 1 93.06 105 TYR A O 1
ATOM 842 N N . ALA A 1 106 ? -3.812 -18.672 -9.406 1 95.06 106 ALA A N 1
ATOM 843 C CA . ALA A 1 106 ? -3.637 -17.953 -10.664 1 95.06 106 ALA A CA 1
ATOM 844 C C . ALA A 1 106 ? -4.453 -18.609 -11.781 1 95.06 106 ALA A C 1
ATOM 846 O O . ALA A 1 106 ? -3.945 -19.453 -12.508 1 95.06 106 ALA A O 1
ATOM 847 N N . SER A 1 107 ? -5.727 -18.203 -11.898 1 92 107 SER A N 1
ATOM 848 C CA . SER A 1 107 ? -6.586 -18.844 -12.883 1 92 107 SER A CA 1
ATOM 849 C C . SER A 1 107 ? -7.418 -17.812 -13.648 1 92 107 SER A C 1
ATOM 851 O O . SER A 1 107 ? -8.016 -18.125 -14.68 1 92 107 SER A O 1
ATOM 853 N N . ALA A 1 108 ? -7.441 -16.594 -13.156 1 94.94 108 ALA A N 1
ATOM 854 C CA . ALA A 1 108 ? -8.289 -15.586 -13.781 1 94.94 108 ALA A CA 1
ATOM 855 C C . ALA A 1 108 ? -7.648 -15.055 -15.062 1 94.94 108 ALA A C 1
ATOM 857 O O . ALA A 1 108 ? -6.465 -14.695 -15.07 1 94.94 108 ALA A O 1
ATOM 858 N N . VAL A 1 109 ? -8.422 -14.914 -16.047 1 96.5 109 VAL A N 1
ATOM 859 C CA . VAL A 1 109 ? -7.918 -14.398 -17.312 1 96.5 109 VAL A CA 1
ATOM 860 C C . VAL A 1 109 ? -8.242 -12.914 -17.422 1 96.5 109 VAL A C 1
ATOM 862 O O . VAL A 1 109 ? -7.773 -12.242 -18.359 1 96.5 109 VAL A O 1
ATOM 865 N N . LYS A 1 110 ? -9.047 -12.43 -16.516 1 96.88 110 LYS A N 1
ATOM 866 C CA . LYS A 1 110 ? -9.391 -11.008 -16.438 1 96.88 110 LYS A CA 1
ATOM 867 C C . LYS A 1 110 ? -9.031 -10.422 -15.078 1 96.88 110 LYS A C 1
ATOM 869 O O . LYS A 1 110 ? -9.133 -11.109 -14.055 1 96.88 110 LYS A O 1
ATOM 874 N N . PHE A 1 111 ? -8.664 -9.219 -15.125 1 96.75 111 PHE A N 1
ATOM 875 C CA . PHE A 1 111 ? -8.344 -8.477 -13.914 1 96.75 111 PHE A CA 1
ATOM 876 C C . PHE A 1 111 ? -9.586 -7.812 -13.344 1 96.75 111 PHE A C 1
ATOM 878 O O . PHE A 1 111 ? -10.008 -6.754 -13.812 1 96.75 111 PHE A O 1
ATOM 885 N N . LYS A 1 112 ? -10.117 -8.406 -12.344 1 94.38 112 LYS A N 1
ATOM 886 C CA . LYS A 1 112 ? -11.281 -7.871 -11.641 1 94.38 112 LYS A CA 1
ATOM 887 C C . LYS A 1 112 ? -11.016 -7.754 -10.141 1 94.38 112 LYS A C 1
ATOM 889 O O . LYS A 1 112 ? -9.867 -7.648 -9.719 1 94.38 112 LYS A O 1
ATOM 894 N N . ALA A 1 113 ? -12 -7.734 -9.328 1 92.81 113 ALA A N 1
ATOM 895 C CA . ALA A 1 113 ? -11.883 -7.426 -7.902 1 92.81 113 ALA A CA 1
ATOM 896 C C . ALA A 1 113 ? -11.062 -8.492 -7.176 1 92.81 113 ALA A C 1
ATOM 898 O O . ALA A 1 113 ? -10.312 -8.172 -6.246 1 92.81 113 ALA A O 1
ATOM 899 N N . TRP A 1 114 ? -11.141 -9.727 -7.641 1 94.12 114 TRP A N 1
ATOM 900 C CA . TRP A 1 114 ? -10.484 -10.828 -6.941 1 94.12 114 TRP A CA 1
ATOM 901 C C . TRP A 1 114 ? -9 -10.867 -7.266 1 94.12 114 TRP A C 1
ATOM 903 O O . TRP A 1 114 ? -8.242 -11.625 -6.652 1 94.12 114 TRP A O 1
ATOM 913 N N . GLU A 1 115 ? -8.539 -10.031 -8.219 1 97.12 115 GLU A N 1
ATOM 914 C CA . GLU A 1 115 ? -7.148 -10.016 -8.672 1 97.12 115 GLU A CA 1
ATOM 915 C C . GLU A 1 115 ? -6.438 -8.742 -8.219 1 97.12 115 GLU A C 1
ATOM 917 O O . GLU A 1 115 ? -5.316 -8.461 -8.648 1 97.12 115 GLU A O 1
ATOM 922 N N . CYS A 1 116 ? -7.148 -8.039 -7.309 1 97 116 CYS A N 1
ATOM 923 C CA . CYS A 1 116 ? -6.625 -6.766 -6.84 1 97 116 CYS A CA 1
ATOM 924 C C . CYS A 1 116 ? -5.617 -6.969 -5.715 1 97 116 CYS A C 1
ATOM 926 O O . CYS A 1 116 ? -5.895 -7.684 -4.75 1 97 116 CYS A O 1
ATOM 928 N N . PHE A 1 117 ? -4.434 -6.297 -5.832 1 98 117 PHE A N 1
ATOM 929 C CA . PHE A 1 117 ? -3.41 -6.305 -4.797 1 98 117 PHE A CA 1
ATOM 930 C C . PHE A 1 117 ? -2.891 -4.898 -4.535 1 98 117 PHE A C 1
ATOM 932 O O . PHE A 1 117 ? -2.926 -4.043 -5.422 1 98 117 PHE A O 1
ATOM 939 N N . THR A 1 118 ? -2.463 -4.695 -3.379 1 98.44 118 THR A N 1
ATOM 940 C CA . THR A 1 118 ? -1.673 -3.508 -3.08 1 98.44 118 THR A CA 1
ATOM 941 C C . THR A 1 118 ? -0.504 -3.854 -2.162 1 98.44 118 THR A C 1
ATOM 943 O O . THR A 1 118 ? -0.706 -4.332 -1.044 1 98.44 118 THR A O 1
ATOM 946 N N . PRO A 1 119 ? 0.714 -3.711 -2.678 1 98.81 119 PRO A N 1
ATOM 947 C CA . PRO A 1 119 ? 1.883 -3.906 -1.815 1 98.81 119 PRO A CA 1
ATOM 948 C C . PRO A 1 119 ? 2.094 -2.752 -0.838 1 98.81 119 PRO A C 1
ATOM 950 O O . PRO A 1 119 ? 1.968 -1.585 -1.219 1 98.81 119 PRO A O 1
ATOM 953 N N . ARG A 1 120 ? 2.34 -3.109 0.355 1 98.75 120 ARG A N 1
ATOM 954 C CA . ARG A 1 120 ? 2.631 -2.111 1.379 1 98.75 120 ARG A CA 1
ATOM 955 C C . ARG A 1 120 ? 3.965 -2.396 2.061 1 98.75 120 ARG A C 1
ATOM 957 O O . ARG A 1 120 ? 4.18 -3.49 2.586 1 98.75 120 ARG A O 1
ATOM 964 N N . SER A 1 121 ? 4.789 -1.37 2.092 1 98.5 121 SER A N 1
ATOM 965 C CA . SER A 1 121 ? 6.117 -1.52 2.682 1 98.5 121 SER A CA 1
ATOM 966 C C . SER A 1 121 ? 6.027 -1.886 4.16 1 98.5 121 SER A C 1
ATOM 968 O O . SER A 1 121 ? 5.152 -1.392 4.875 1 98.5 121 SER A O 1
ATOM 970 N N . HIS A 1 122 ? 6.965 -2.688 4.57 1 98.19 122 HIS A N 1
ATOM 971 C CA . HIS A 1 122 ? 7.133 -3.064 5.973 1 98.19 122 HIS A CA 1
ATOM 972 C C . HIS A 1 122 ? 8.391 -2.441 6.562 1 98.19 122 HIS A C 1
ATOM 974 O O . HIS A 1 122 ? 9.414 -2.334 5.883 1 98.19 122 HIS A O 1
ATOM 980 N N . PRO A 1 123 ? 8.383 -2.115 7.832 1 96.81 123 PRO A N 1
ATOM 981 C CA . PRO A 1 123 ? 9.57 -1.502 8.438 1 96.81 123 PRO A CA 1
ATOM 982 C C . PRO A 1 123 ? 10.789 -2.422 8.414 1 96.81 123 PRO A C 1
ATOM 984 O O . PRO A 1 123 ? 11.922 -1.944 8.391 1 96.81 123 PRO A O 1
ATOM 987 N N . ASP A 1 124 ? 10.562 -3.688 8.391 1 95.19 124 ASP A N 1
ATOM 988 C CA . ASP A 1 124 ? 11.656 -4.652 8.375 1 95.19 124 ASP A CA 1
ATOM 989 C C . ASP A 1 124 ? 12.078 -4.969 6.941 1 95.19 124 ASP A C 1
ATOM 991 O O . ASP A 1 124 ? 12.82 -5.922 6.703 1 95.19 124 ASP A O 1
ATOM 995 N N . GLY A 1 125 ? 11.602 -4.246 6.062 1 95.69 125 GLY A N 1
ATOM 996 C CA . GLY A 1 125 ? 11.883 -4.512 4.664 1 95.69 125 GLY A CA 1
ATOM 997 C C . GLY A 1 125 ? 10.82 -5.359 3.99 1 95.69 125 GLY A C 1
ATOM 998 O O . GLY A 1 125 ? 9.984 -5.965 4.664 1 95.69 125 GLY A O 1
ATOM 999 N N . GLY A 1 126 ? 10.812 -5.289 2.738 1 97.81 126 GLY A N 1
ATOM 1000 C CA . GLY A 1 126 ? 9.836 -6.055 1.991 1 97.81 126 GLY A CA 1
ATOM 1001 C C . GLY A 1 126 ? 8.438 -5.457 2.047 1 97.81 126 GLY A C 1
ATOM 1002 O O . GLY A 1 126 ? 8.273 -4.289 2.398 1 97.81 126 GLY A O 1
ATOM 1003 N N . TYR A 1 127 ? 7.512 -6.348 1.57 1 98.75 127 TYR A N 1
ATOM 1004 C CA . TYR A 1 127 ? 6.152 -5.84 1.406 1 98.75 127 TYR A CA 1
ATOM 1005 C C . TYR A 1 127 ? 5.133 -6.816 1.979 1 98.75 127 TYR A C 1
ATOM 1007 O O . TYR A 1 127 ? 5.277 -8.031 1.826 1 98.75 127 TYR A O 1
ATOM 1015 N N . GLN A 1 128 ? 4.16 -6.246 2.668 1 98.75 128 GLN A N 1
ATOM 1016 C CA . GLN A 1 128 ? 2.896 -6.969 2.746 1 98.75 128 GLN A CA 1
ATOM 1017 C C . GLN A 1 128 ? 2.156 -6.93 1.412 1 98.75 128 GLN A C 1
ATOM 1019 O O . GLN A 1 128 ? 2.1 -5.887 0.758 1 98.75 128 GLN A O 1
ATOM 1024 N N . LEU A 1 129 ? 1.711 -8.055 0.984 1 98.62 129 LEU A N 1
ATOM 1025 C CA . LEU A 1 129 ? 0.822 -8.094 -0.172 1 98.62 129 LEU A CA 1
ATOM 1026 C C . LEU A 1 129 ? -0.635 -8.195 0.267 1 98.62 129 LEU A C 1
ATOM 1028 O O . LEU A 1 129 ? -1.049 -9.219 0.822 1 98.62 129 LEU A O 1
ATOM 1032 N N . LEU A 1 130 ? -1.374 -7.098 -0.028 1 98.12 130 LEU A N 1
ATOM 1033 C CA . LEU A 1 130 ? -2.717 -6.988 0.535 1 98.12 130 LEU A CA 1
ATOM 1034 C C . LEU A 1 130 ? -3.773 -7.066 -0.561 1 98.12 130 LEU A C 1
ATOM 1036 O O . LEU A 1 130 ? -3.562 -6.57 -1.669 1 98.12 130 LEU A O 1
ATOM 1040 N N . THR A 1 131 ? -4.879 -7.699 -0.273 1 96.69 131 THR A N 1
ATOM 1041 C CA . THR A 1 131 ? -6.012 -7.816 -1.185 1 96.69 131 THR A CA 1
ATOM 1042 C C . THR A 1 131 ? -7.297 -7.348 -0.511 1 96.69 131 THR A C 1
ATOM 1044 O O . THR A 1 131 ? -7.504 -7.59 0.68 1 96.69 131 THR A O 1
ATOM 1047 N N . PRO A 1 132 ? -8.125 -6.742 -1.274 1 94.88 132 PRO A N 1
ATOM 1048 C CA . PRO A 1 132 ? -9.359 -6.246 -0.654 1 94.88 132 PRO A CA 1
ATOM 1049 C C . PRO A 1 132 ? -10.344 -7.363 -0.32 1 94.88 132 PRO A C 1
ATOM 1051 O O . PRO A 1 132 ? -10.414 -8.367 -1.035 1 94.88 132 PRO A O 1
ATOM 1054 N N . TYR A 1 133 ? -10.977 -7.211 0.819 1 91.81 133 TYR A N 1
ATOM 1055 C CA . TYR A 1 133 ? -12.094 -8.008 1.301 1 91.81 133 TYR A CA 1
ATOM 1056 C C . TYR A 1 133 ? -13.289 -7.117 1.645 1 91.81 133 TYR A C 1
ATOM 1058 O O . TYR A 1 133 ? -13.312 -6.492 2.707 1 91.81 133 TYR A O 1
ATOM 1066 N N . TYR A 1 134 ? -14.125 -7.004 0.812 1 83 134 TYR A N 1
ATOM 1067 C CA . TYR A 1 134 ? -15.227 -6.047 0.883 1 83 134 TYR A CA 1
ATOM 1068 C C . TYR A 1 134 ? -14.703 -4.617 0.92 1 83 134 TYR A C 1
ATOM 1070 O O . TYR A 1 134 ? -13.648 -4.316 0.347 1 83 134 TYR A O 1
ATOM 1078 N N . GLU A 1 135 ? -15.469 -3.689 1.431 1 81.56 135 GLU A N 1
ATOM 1079 C CA . GLU A 1 135 ? -15.234 -2.27 1.187 1 81.56 135 GLU A CA 1
ATOM 1080 C C . GLU A 1 135 ? -14.219 -1.703 2.168 1 81.56 135 GLU A C 1
ATOM 1082 O O . GLU A 1 135 ? -13.594 -0.672 1.9 1 81.56 135 GLU A O 1
ATOM 1087 N N . SER A 1 136 ? -13.984 -2.367 3.238 1 85.94 136 SER A N 1
ATOM 1088 C CA . SER A 1 136 ? -13.18 -1.671 4.238 1 85.94 136 SER A CA 1
ATOM 1089 C C . SER A 1 136 ? -12.242 -2.631 4.957 1 85.94 136 SER A C 1
ATOM 1091 O O . SER A 1 136 ? -11.953 -2.455 6.145 1 85.94 136 SER A O 1
ATOM 1093 N N . THR A 1 137 ? -11.867 -3.664 4.258 1 94.25 137 THR A N 1
ATOM 1094 C CA . THR A 1 137 ? -10.961 -4.648 4.836 1 94.25 137 THR A CA 1
ATOM 1095 C C . THR A 1 137 ? -9.898 -5.066 3.82 1 94.25 137 THR A C 1
ATOM 1097 O O . THR A 1 137 ? -10.203 -5.27 2.645 1 94.25 137 THR A O 1
ATOM 1100 N N . LEU A 1 138 ? -8.695 -5.109 4.301 1 96.75 138 LEU A N 1
ATOM 1101 C CA . LEU A 1 138 ? -7.613 -5.734 3.539 1 96.75 138 LEU A CA 1
ATOM 1102 C C . LEU A 1 138 ? -7.117 -6.996 4.238 1 96.75 138 LEU A C 1
ATOM 1104 O O . LEU A 1 138 ? -6.922 -7 5.453 1 96.75 138 LEU A O 1
ATOM 1108 N N . LYS A 1 139 ? -6.988 -8.031 3.459 1 96.81 139 LYS A N 1
ATOM 1109 C CA . LYS A 1 139 ? -6.332 -9.25 3.938 1 96.81 139 LYS A CA 1
ATOM 1110 C C . LYS A 1 139 ? -4.914 -9.359 3.385 1 96.81 139 LYS A C 1
ATOM 1112 O O . LYS A 1 139 ? -4.605 -8.797 2.332 1 96.81 139 LYS A O 1
ATOM 1117 N N . VAL A 1 140 ? -4.109 -10.07 4.117 1 98 140 VAL A N 1
ATOM 1118 C CA . VAL A 1 140 ? -2.707 -10.195 3.734 1 98 140 VAL A CA 1
ATOM 1119 C C . VAL A 1 140 ? -2.449 -11.578 3.146 1 98 140 VAL A C 1
ATOM 1121 O O . VAL A 1 140 ? -2.969 -12.578 3.65 1 98 140 VAL A O 1
ATOM 1124 N N . VAL A 1 141 ? -1.647 -11.648 2.074 1 98.19 141 VAL A N 1
ATOM 1125 C CA . VAL A 1 141 ? -1.237 -12.914 1.477 1 98.19 141 VAL A CA 1
ATOM 1126 C C . VAL A 1 141 ? -0.167 -13.57 2.346 1 98.19 141 VAL A C 1
ATOM 1128 O O . VAL A 1 141 ? 0.864 -12.969 2.639 1 98.19 141 VAL A O 1
ATOM 1131 N N . SER A 1 142 ? -0.461 -14.789 2.717 1 98 142 SER A N 1
ATOM 1132 C CA . SER A 1 142 ? 0.419 -15.523 3.619 1 98 142 SER A CA 1
ATOM 1133 C C . SER A 1 142 ? 0.722 -16.922 3.08 1 98 142 SER A C 1
ATOM 1135 O O . SER A 1 142 ? -0.028 -17.453 2.256 1 98 142 SER A O 1
ATOM 1137 N N . VAL A 1 143 ? 1.792 -17.391 3.529 1 97.94 143 VAL A N 1
ATOM 1138 C CA . VAL A 1 143 ? 2.102 -18.797 3.242 1 97.94 143 VAL A CA 1
ATOM 1139 C C . VAL A 1 143 ? 1.318 -19.703 4.191 1 97.94 143 VAL A C 1
ATOM 1141 O O . VAL A 1 143 ? 1.282 -19.469 5.398 1 97.94 143 VAL A O 1
ATOM 1144 N N . ALA A 1 144 ? 0.736 -20.719 3.598 1 96.12 144 ALA A N 1
ATOM 1145 C CA . ALA A 1 144 ? -0.051 -21.641 4.398 1 96.12 144 ALA A CA 1
ATOM 1146 C C . ALA A 1 144 ? 0.853 -22.578 5.211 1 96.12 144 ALA A C 1
ATOM 1148 O O . ALA A 1 144 ? 2.078 -22.516 5.082 1 96.12 144 ALA A O 1
ATOM 1149 N N . ASP A 1 145 ? 0.242 -23.406 5.973 1 95 145 ASP A N 1
ATOM 1150 C CA . ASP A 1 145 ? 0.948 -24.281 6.906 1 95 145 ASP A CA 1
ATOM 1151 C C . ASP A 1 145 ? 1.802 -25.297 6.168 1 95 145 ASP A C 1
ATOM 1153 O O . ASP A 1 145 ? 2.824 -25.766 6.684 1 95 145 ASP A O 1
ATOM 1157 N N . ASP A 1 146 ? 1.386 -25.609 4.977 1 94.81 146 ASP A N 1
ATOM 1158 C CA . ASP A 1 146 ? 2.123 -26.625 4.219 1 94.81 146 ASP A CA 1
ATOM 1159 C C . ASP A 1 146 ? 3.434 -26.047 3.682 1 94.81 146 ASP A C 1
ATOM 1161 O O . ASP A 1 146 ? 4.227 -26.766 3.076 1 94.81 146 ASP A O 1
ATOM 1165 N N . GLY A 1 147 ? 3.605 -24.734 3.83 1 94.56 147 GLY A N 1
ATOM 1166 C CA . GLY A 1 147 ? 4.852 -24.094 3.447 1 94.56 147 GLY A CA 1
ATOM 1167 C C . GLY A 1 147 ? 4.938 -23.797 1.963 1 94.56 147 GLY A C 1
ATOM 1168 O O . GLY A 1 147 ? 5.957 -23.297 1.482 1 94.56 147 GLY A O 1
ATOM 1169 N N . ARG A 1 148 ? 3.885 -23.984 1.233 1 94.75 148 ARG A N 1
ATOM 1170 C CA . ARG A 1 148 ? 3.963 -23.859 -0.217 1 94.75 148 ARG A CA 1
ATOM 1171 C C . ARG A 1 148 ? 2.756 -23.094 -0.763 1 94.75 148 ARG A C 1
ATOM 1173 O O . ARG A 1 148 ? 2.893 -22.25 -1.654 1 94.75 148 ARG A O 1
ATOM 1180 N N . SER A 1 149 ? 1.617 -23.422 -0.204 1 95.38 149 SER A N 1
ATOM 1181 C CA . SER A 1 149 ? 0.403 -22.766 -0.694 1 95.38 149 SER A CA 1
ATOM 1182 C C . SER A 1 149 ? 0.259 -21.359 -0.13 1 95.38 149 SER A C 1
ATOM 1184 O O . SER A 1 149 ? 0.842 -21.047 0.908 1 95.38 149 SER A O 1
ATOM 1186 N N . LEU A 1 150 ? -0.489 -20.594 -0.856 1 97.12 150 LEU A N 1
ATOM 1187 C CA . LEU A 1 150 ? -0.737 -19.219 -0.436 1 97.12 150 LEU A CA 1
ATOM 1188 C C . LEU A 1 150 ? -2.203 -19.016 -0.072 1 97.12 150 LEU A C 1
ATOM 1190 O O . LEU A 1 150 ? -3.092 -19.547 -0.742 1 97.12 150 LEU A O 1
ATOM 1194 N N . VAL A 1 151 ? -2.383 -18.219 0.947 1 96.94 151 VAL A N 1
ATOM 1195 C CA . VAL A 1 151 ? -3.725 -17.906 1.433 1 96.94 151 VAL A CA 1
ATOM 1196 C C . VAL A 1 151 ? -3.809 -16.438 1.822 1 96.94 151 VAL A C 1
ATOM 1198 O O . VAL A 1 151 ? -2.783 -15.766 1.99 1 96.94 151 VAL A O 1
ATOM 1201 N N . ARG A 1 152 ? -4.965 -15.906 1.905 1 96.25 152 ARG A N 1
ATOM 1202 C CA . ARG A 1 152 ? -5.168 -14.586 2.488 1 96.25 152 ARG A CA 1
ATOM 1203 C C . ARG A 1 152 ? -5.668 -14.695 3.924 1 96.25 152 ARG A C 1
ATOM 1205 O O . ARG A 1 152 ? -6.492 -15.555 4.238 1 96.25 152 ARG A O 1
ATOM 1212 N N . ARG A 1 153 ? -5.199 -13.844 4.77 1 96.38 153 ARG A N 1
ATOM 1213 C CA . ARG A 1 153 ? -5.543 -13.797 6.188 1 96.38 153 ARG A CA 1
ATOM 1214 C C . ARG A 1 153 ? -5.715 -12.352 6.66 1 96.38 153 ARG A C 1
ATOM 1216 O O . ARG A 1 153 ? -5.176 -11.43 6.055 1 96.38 153 ARG A O 1
ATOM 1223 N N . PRO A 1 154 ? -6.512 -12.234 7.699 1 95.19 154 PRO A N 1
ATOM 1224 C CA . PRO A 1 154 ? -6.621 -10.883 8.25 1 95.19 154 PRO A CA 1
ATOM 1225 C C . PRO A 1 154 ? -5.281 -10.336 8.742 1 95.19 154 PRO A C 1
ATOM 1227 O O . PRO A 1 154 ? -5.039 -9.125 8.68 1 95.19 154 PRO A O 1
ATOM 1230 N N . HIS A 1 155 ? -4.461 -11.258 9.258 1 95.38 155 HIS A N 1
ATOM 1231 C CA . HIS A 1 155 ? -3.121 -10.922 9.727 1 95.38 155 HIS A CA 1
ATOM 1232 C C . HIS A 1 155 ? -2.105 -11.977 9.312 1 95.38 155 HIS A C 1
ATOM 1234 O O . HIS A 1 155 ? -2.463 -13.141 9.086 1 95.38 155 HIS A O 1
ATOM 1240 N N . GLY A 1 156 ? -0.91 -11.539 9.141 1 95.31 156 GLY A N 1
ATOM 1241 C CA . GLY A 1 156 ? 0.163 -12.461 8.797 1 95.31 156 GLY A CA 1
ATOM 1242 C C . GLY A 1 156 ? 1.536 -11.812 8.844 1 95.31 156 GLY A C 1
ATOM 1243 O O . GLY A 1 156 ? 1.653 -10.586 8.867 1 95.31 156 GLY A O 1
ATOM 1244 N N . THR A 1 157 ? 2.479 -12.648 8.82 1 96.62 157 THR A N 1
ATOM 1245 C CA . THR A 1 157 ? 3.84 -12.156 8.984 1 96.62 157 THR A CA 1
ATOM 1246 C C . THR A 1 157 ? 4.641 -12.344 7.699 1 96.62 157 THR A C 1
ATOM 1248 O O . THR A 1 157 ? 5.789 -11.898 7.605 1 96.62 157 THR A O 1
ATOM 1251 N N . THR A 1 158 ? 4.066 -13.023 6.703 1 98.12 158 THR A N 1
ATOM 1252 C CA . THR A 1 158 ? 4.789 -13.234 5.453 1 98.12 158 THR A CA 1
ATOM 1253 C C . THR A 1 158 ? 5.07 -11.906 4.758 1 98.12 158 THR A C 1
ATOM 1255 O O . THR A 1 158 ? 4.172 -11.078 4.609 1 98.12 158 THR A O 1
ATOM 1258 N N . LEU A 1 159 ? 6.293 -11.719 4.379 1 98.56 159 LEU A N 1
ATOM 1259 C CA . LEU A 1 159 ? 6.688 -10.562 3.58 1 98.56 159 LEU A CA 1
ATOM 1260 C C . LEU A 1 159 ? 7.211 -11 2.215 1 98.56 159 LEU A C 1
ATOM 1262 O O . LEU A 1 159 ? 7.734 -12.102 2.072 1 98.56 159 LEU A O 1
ATOM 1266 N N . TRP A 1 160 ? 7.062 -10.094 1.316 1 98.69 160 TRP A N 1
ATOM 1267 C CA . TRP A 1 160 ? 7.398 -10.391 -0.072 1 98.69 160 TRP A CA 1
ATOM 1268 C C . TRP A 1 160 ? 8.414 -9.391 -0.612 1 98.69 160 TRP A C 1
ATOM 1270 O O . TRP A 1 160 ? 8.469 -8.242 -0.158 1 98.69 160 TRP A O 1
ATOM 1280 N N . GLU A 1 161 ? 9.188 -9.867 -1.51 1 98.69 161 GLU A N 1
ATOM 1281 C CA . GLU A 1 161 ? 10.141 -9.016 -2.217 1 98.69 161 GLU A CA 1
ATOM 1282 C C . GLU A 1 161 ? 10.031 -9.195 -3.727 1 98.69 161 GLU A C 1
ATOM 1284 O O . GLU A 1 161 ? 9.734 -10.297 -4.203 1 98.69 161 GLU A O 1
ATOM 1289 N N . PHE A 1 162 ? 10.289 -8.133 -4.445 1 98.5 162 PHE A N 1
ATOM 1290 C CA . PHE A 1 162 ? 10.117 -8.117 -5.891 1 98.5 162 PHE A CA 1
ATOM 1291 C C . PHE A 1 162 ? 11.453 -7.91 -6.598 1 98.5 162 PHE A C 1
ATOM 1293 O O . PHE A 1 162 ? 12.094 -6.871 -6.434 1 98.5 162 PHE A O 1
ATOM 1300 N N . GLU A 1 163 ? 11.852 -8.93 -7.324 1 97.69 163 GLU A N 1
ATOM 1301 C CA . GLU A 1 163 ? 13.023 -8.797 -8.18 1 97.69 163 GLU A CA 1
ATOM 1302 C C . GLU A 1 163 ? 12.617 -8.484 -9.625 1 97.69 163 GLU A C 1
ATOM 1304 O O . GLU A 1 163 ? 11.984 -9.305 -10.289 1 97.69 163 GLU A O 1
ATOM 1309 N N . LYS A 1 164 ? 13.031 -7.332 -10.008 1 97 164 LYS A N 1
ATOM 1310 C CA . LYS A 1 164 ? 12.695 -6.949 -11.375 1 97 164 LYS A CA 1
ATOM 1311 C C . LYS A 1 164 ? 13.539 -7.727 -12.383 1 97 164 LYS A C 1
ATOM 1313 O O . LYS A 1 164 ? 14.766 -7.805 -12.25 1 97 164 LYS A O 1
ATOM 1318 N N . VAL A 1 165 ? 12.82 -8.312 -13.32 1 95.25 165 VAL A N 1
ATOM 1319 C CA . VAL A 1 165 ? 13.516 -9.078 -14.344 1 95.25 165 VAL A CA 1
ATOM 1320 C C . VAL A 1 165 ? 13.469 -8.328 -15.672 1 95.25 165 VAL A C 1
ATOM 1322 O O . VAL A 1 165 ? 12.414 -7.863 -16.094 1 95.25 165 VAL A O 1
ATOM 1325 N N . SER A 1 166 ? 14.555 -7.719 -16.156 1 82.88 166 SER A N 1
ATOM 1326 C CA . SER A 1 166 ? 14.633 -7.016 -17.422 1 82.88 166 SER A CA 1
ATOM 1327 C C . SER A 1 166 ? 14.523 -7.984 -18.609 1 82.88 166 SER A C 1
ATOM 1329 O O . SER A 1 166 ? 15 -9.117 -18.531 1 82.88 166 SER A O 1
ATOM 1331 N N . ASN A 1 167 ? 13.477 -7.859 -19.406 1 61.41 167 ASN A N 1
ATOM 1332 C CA . ASN A 1 167 ? 13.453 -8.641 -20.641 1 61.41 167 ASN A CA 1
ATOM 1333 C C . ASN A 1 167 ? 14.734 -8.469 -21.438 1 61.41 167 ASN A C 1
ATOM 1335 O O . ASN A 1 167 ? 15.156 -7.34 -21.703 1 61.41 167 ASN A O 1
ATOM 1339 N N . HIS A 1 168 ? 15.797 -9.234 -21.219 1 44.03 168 HIS A N 1
ATOM 1340 C CA . HIS A 1 168 ? 16.703 -9.289 -22.344 1 44.03 168 HIS A CA 1
ATOM 1341 C C . HIS A 1 168 ? 16.016 -9.883 -23.578 1 44.03 168 HIS A C 1
ATOM 1343 O O . HIS A 1 168 ? 15.125 -10.711 -23.453 1 44.03 168 HIS A O 1
ATOM 1349 N N . MET B 1 1 ? 64 -31.766 31.906 1 27.36 1 MET B N 1
ATOM 1350 C CA . MET B 1 1 ? 62.562 -31.594 32.031 1 27.36 1 MET B CA 1
ATOM 1351 C C . MET B 1 1 ? 62.031 -30.562 31.047 1 27.36 1 MET B C 1
ATOM 1353 O O . MET B 1 1 ? 61.812 -29.406 31.406 1 27.36 1 MET B O 1
ATOM 1357 N N . SER B 1 2 ? 62.406 -30.625 29.797 1 27.3 2 SER B N 1
ATOM 1358 C CA . SER B 1 2 ? 62.25 -29.531 28.859 1 27.3 2 SER B CA 1
ATOM 1359 C C . SER B 1 2 ? 60.781 -29.266 28.547 1 27.3 2 SER B C 1
ATOM 1361 O O . SER B 1 2 ? 59.969 -30.188 28.609 1 27.3 2 SER B O 1
ATOM 1363 N N . LYS B 1 3 ? 60.406 -27.859 28.531 1 29.84 3 LYS B N 1
ATOM 1364 C CA . LYS B 1 3 ? 59.25 -26.969 28.422 1 29.84 3 LYS B CA 1
ATOM 1365 C C . LYS B 1 3 ? 58.562 -27.141 27.062 1 29.84 3 LYS B C 1
ATOM 1367 O O . LYS B 1 3 ? 59.156 -26.891 26.031 1 29.84 3 LYS B O 1
ATOM 1372 N N . ILE B 1 4 ? 57.625 -28.062 26.844 1 26.88 4 ILE B N 1
ATOM 1373 C CA . ILE B 1 4 ? 56.844 -28.266 25.625 1 26.88 4 ILE B CA 1
ATOM 1374 C C . ILE B 1 4 ? 56.094 -26.984 25.266 1 26.88 4 ILE B C 1
ATOM 1376 O O . ILE B 1 4 ? 55.344 -26.453 26.078 1 26.88 4 ILE B O 1
ATOM 1380 N N . ARG B 1 5 ? 56.656 -26.156 24.344 1 28.52 5 ARG B N 1
ATOM 1381 C CA . ARG B 1 5 ? 56.062 -24.938 23.828 1 28.52 5 ARG B CA 1
ATOM 1382 C C . ARG B 1 5 ? 54.719 -25.25 23.172 1 28.52 5 ARG B C 1
ATOM 1384 O O . ARG B 1 5 ? 54.625 -26.078 22.266 1 28.52 5 ARG B O 1
ATOM 1391 N N . TYR B 1 6 ? 53.594 -25.125 23.875 1 31.12 6 TYR B N 1
ATOM 1392 C CA . TYR B 1 6 ? 52.25 -25.266 23.391 1 31.12 6 TYR B CA 1
ATOM 1393 C C . TYR B 1 6 ? 51.969 -24.328 22.219 1 31.12 6 TYR B C 1
ATOM 1395 O O . TYR B 1 6 ? 52.469 -23.203 22.203 1 31.12 6 TYR B O 1
ATOM 1403 N N . PRO B 1 7 ? 51.719 -24.844 21 1 36.19 7 PRO B N 1
ATOM 1404 C CA . PRO B 1 7 ? 51.438 -24 19.828 1 36.19 7 PRO B CA 1
ATOM 1405 C C . PRO B 1 7 ? 50.312 -23 20.094 1 36.19 7 PRO B C 1
ATOM 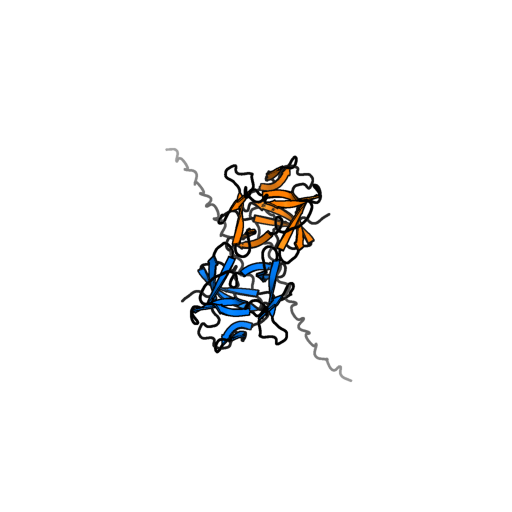1407 O O . PRO B 1 7 ? 49.406 -23.281 20.844 1 36.19 7 PRO B O 1
ATOM 1410 N N . GLU B 1 8 ? 50.594 -21.703 20.062 1 31.48 8 GLU B N 1
ATOM 1411 C CA . GLU B 1 8 ? 49.719 -20.547 20.203 1 31.48 8 GLU B CA 1
ATOM 1412 C C . GLU B 1 8 ? 48.562 -20.625 19.219 1 31.48 8 GLU B C 1
ATOM 1414 O O . GLU B 1 8 ? 48.781 -20.75 18.016 1 31.48 8 GLU B O 1
ATOM 1419 N N . ASP B 1 9 ? 47.406 -21.25 19.562 1 31.67 9 ASP B N 1
ATOM 1420 C CA . ASP B 1 9 ? 46.156 -21.281 18.812 1 31.67 9 ASP B CA 1
ATOM 1421 C C . ASP B 1 9 ? 45.75 -19.875 18.406 1 31.67 9 ASP B C 1
ATOM 1423 O O . ASP B 1 9 ? 45.531 -19 19.266 1 31.67 9 ASP B O 1
ATOM 1427 N N . THR B 1 10 ? 46.219 -19.281 17.266 1 31.67 10 THR B N 1
ATOM 1428 C CA . THR B 1 10 ? 45.75 -18.031 16.703 1 31.67 10 THR B CA 1
ATOM 1429 C C . THR B 1 10 ? 44.219 -18.062 16.516 1 31.67 10 THR B C 1
ATOM 1431 O O . THR B 1 10 ? 43.719 -18.828 15.711 1 31.67 10 THR B O 1
ATOM 1434 N N . SER B 1 11 ? 43.406 -17.859 17.547 1 30.47 11 SER B N 1
ATOM 1435 C CA . SER B 1 11 ? 41.969 -17.656 17.516 1 30.47 11 SER B CA 1
ATOM 1436 C C . SER B 1 11 ? 41.594 -16.578 16.516 1 30.47 11 SER B C 1
ATOM 1438 O O . SER B 1 11 ? 41.969 -15.414 16.656 1 30.47 11 SER B O 1
ATOM 1440 N N . SER B 1 12 ? 41.469 -16.891 15.211 1 33.47 12 SER B N 1
ATOM 1441 C CA . SER B 1 12 ? 40.875 -15.984 14.227 1 33.47 12 SER B CA 1
ATOM 1442 C C . SER B 1 12 ? 39.531 -15.492 14.688 1 33.47 12 SER B C 1
ATOM 1444 O O . SER B 1 12 ? 38.625 -16.297 14.977 1 33.47 12 SER B O 1
ATOM 1446 N N . SER B 1 13 ? 39.5 -14.406 15.43 1 34.03 13 SER B N 1
ATOM 1447 C CA . SER B 1 13 ? 38.25 -13.727 15.789 1 34.03 13 SER B CA 1
ATOM 1448 C C . SER B 1 13 ? 37.344 -13.531 14.578 1 34.03 13 SER B C 1
ATOM 1450 O O . SER B 1 13 ? 37.812 -13.07 13.523 1 34.03 13 SER B O 1
ATOM 1452 N N . PRO B 1 14 ? 36.281 -14.344 14.438 1 37.03 14 PRO B N 1
ATOM 1453 C CA . PRO B 1 14 ? 35.312 -14.062 13.359 1 37.03 14 PRO B CA 1
ATOM 1454 C C . PRO B 1 14 ? 34.969 -12.586 13.266 1 37.03 14 PRO B C 1
ATOM 1456 O O . PRO B 1 14 ? 34.906 -11.891 14.281 1 37.03 14 PRO B O 1
ATOM 1459 N N . SER B 1 15 ? 35.5 -11.875 12.297 1 29.75 15 SER B N 1
ATOM 1460 C CA . SER B 1 15 ? 35.031 -10.539 11.945 1 29.75 15 SER B CA 1
ATOM 1461 C C . SER B 1 15 ? 33.5 -10.445 12.016 1 29.75 15 SER B C 1
ATOM 1463 O O . SER B 1 15 ? 32.781 -11.219 11.359 1 29.75 15 SER B O 1
ATOM 1465 N N . MET B 1 16 ? 32.938 -10.148 13.18 1 31.73 16 MET B N 1
ATOM 1466 C CA . MET B 1 16 ? 31.516 -9.766 13.281 1 31.73 16 MET B CA 1
ATOM 1467 C C . MET B 1 16 ? 31.125 -8.828 12.156 1 31.73 16 MET B C 1
ATOM 1469 O O . MET B 1 16 ? 31.734 -7.77 11.977 1 31.73 16 MET B O 1
ATOM 1473 N N . ASP B 1 17 ? 30.688 -9.32 11.047 1 33.69 17 ASP B N 1
ATOM 1474 C CA . ASP B 1 17 ? 30.031 -8.492 10.047 1 33.69 17 ASP B CA 1
ATOM 1475 C C . ASP B 1 17 ? 29.188 -7.41 10.703 1 33.69 17 ASP B C 1
ATOM 1477 O O . ASP B 1 17 ? 28.312 -7.711 11.523 1 33.69 17 ASP B O 1
ATOM 1481 N N . THR B 1 18 ? 29.75 -6.25 11.055 1 33.97 18 THR B N 1
ATOM 1482 C CA . THR B 1 18 ? 29 -5.055 11.43 1 33.97 18 THR B CA 1
ATOM 1483 C C . THR B 1 18 ? 27.672 -4.992 10.672 1 33.97 18 THR B C 1
ATOM 1485 O O . THR B 1 18 ? 27.625 -5.195 9.461 1 33.97 18 THR B O 1
ATOM 1488 N N . PRO B 1 19 ? 26.547 -5.141 11.344 1 31.75 19 PRO B N 1
ATOM 1489 C CA . PRO B 1 19 ? 25.25 -4.922 10.703 1 31.75 19 PRO B CA 1
ATOM 1490 C C . PRO B 1 19 ? 25.281 -3.781 9.688 1 31.75 19 PRO B C 1
ATOM 1492 O O . PRO B 1 19 ? 26.078 -2.854 9.82 1 31.75 19 PRO B O 1
ATOM 1495 N N . SER B 1 20 ? 25.047 -3.984 8.453 1 33.34 20 SER B N 1
ATOM 1496 C CA . SER B 1 20 ? 24.891 -2.971 7.418 1 33.34 20 SER B CA 1
ATOM 1497 C C . SER B 1 20 ? 24.219 -1.715 7.969 1 33.34 20 SER B C 1
ATOM 1499 O O . SER B 1 20 ? 23.172 -1.794 8.602 1 33.34 20 SER B O 1
ATOM 1501 N N . GLU B 1 21 ? 24.984 -0.785 8.438 1 34.16 21 GLU B N 1
ATOM 1502 C CA . GLU B 1 21 ? 24.438 0.52 8.789 1 34.16 21 GLU B CA 1
ATOM 1503 C C . GLU B 1 21 ? 23.312 0.92 7.84 1 34.16 21 GLU B C 1
ATOM 1505 O O . GLU B 1 21 ? 23.469 0.849 6.617 1 34.16 21 GLU B O 1
ATOM 1510 N N . THR B 1 22 ? 22.078 0.8 8.211 1 38.09 22 THR B N 1
ATOM 1511 C CA . THR B 1 22 ? 21 1.491 7.5 1 38.09 22 THR B CA 1
ATOM 1512 C C . THR B 1 22 ? 21.484 2.848 6.988 1 38.09 22 THR B C 1
ATOM 1514 O O . THR B 1 22 ? 21.797 3.738 7.781 1 38.09 22 THR B O 1
ATOM 1517 N N . THR B 1 23 ? 22.375 2.846 6.012 1 39.12 23 THR B N 1
ATOM 1518 C CA . THR B 1 23 ? 22.719 4.129 5.402 1 39.12 23 THR B CA 1
ATOM 1519 C C . THR B 1 23 ? 21.516 5.078 5.453 1 39.12 23 THR B C 1
ATOM 1521 O O . THR B 1 23 ? 20.469 4.789 4.879 1 39.12 23 THR B O 1
ATOM 1524 N N . ILE B 1 24 ? 21.422 5.898 6.457 1 45.34 24 ILE B N 1
ATOM 1525 C CA . ILE B 1 24 ? 20.547 7.066 6.375 1 45.34 24 ILE B CA 1
ATOM 1526 C C . ILE B 1 24 ? 20.688 7.711 4.996 1 45.34 24 ILE B C 1
ATOM 1528 O O . ILE B 1 24 ? 21.781 8.117 4.598 1 45.34 24 ILE B O 1
ATOM 1532 N N . GLN B 1 25 ? 20.094 7.211 3.965 1 51.19 25 GLN B N 1
ATOM 1533 C CA . GLN B 1 25 ? 20.078 7.949 2.707 1 51.19 25 GLN B CA 1
ATOM 1534 C C . GLN B 1 25 ? 19.938 9.445 2.949 1 51.19 25 GLN B C 1
ATOM 1536 O O . GLN B 1 25 ? 19.031 9.891 3.658 1 51.19 25 GLN B O 1
ATOM 1541 N N . ASP B 1 26 ? 20.984 10.156 2.855 1 59.38 26 ASP B N 1
ATOM 1542 C CA . ASP B 1 26 ? 21 11.617 2.922 1 59.38 26 ASP B CA 1
ATOM 1543 C C . ASP B 1 26 ? 19.844 12.211 2.127 1 59.38 26 ASP B C 1
ATOM 1545 O O . ASP B 1 26 ? 19.766 12.039 0.91 1 59.38 26 ASP B O 1
ATOM 1549 N N . THR B 1 27 ? 18.781 12.477 2.775 1 74.19 27 THR B N 1
ATOM 1550 C CA . THR B 1 27 ? 17.672 13.164 2.115 1 74.19 27 THR B CA 1
ATOM 1551 C C . THR B 1 27 ? 18.031 14.617 1.83 1 74.19 27 THR B C 1
ATOM 1553 O O . THR B 1 27 ? 18.906 15.188 2.484 1 74.19 27 THR B O 1
ATOM 1556 N N . TRP B 1 28 ? 17.562 15.102 0.831 1 78.12 28 TRP B N 1
ATOM 1557 C CA . TRP B 1 28 ? 17.828 16.453 0.37 1 78.12 28 TRP B CA 1
ATOM 1558 C C . TRP B 1 28 ? 17.594 17.469 1.483 1 78.12 28 TRP B C 1
ATOM 1560 O O . TRP B 1 28 ? 18.203 18.531 1.501 1 78.12 28 TRP B O 1
ATOM 1570 N N . ASP B 1 29 ? 16.797 17.172 2.453 1 83.5 29 ASP B N 1
ATOM 1571 C CA . ASP B 1 29 ? 16.375 18.125 3.475 1 83.5 29 ASP B CA 1
ATOM 1572 C C . ASP B 1 29 ? 16.891 17.719 4.852 1 83.5 29 ASP B C 1
ATOM 1574 O O . ASP B 1 29 ? 16.562 18.344 5.855 1 83.5 29 ASP B O 1
ATOM 1578 N N . GLY B 1 30 ? 17.609 16.672 4.965 1 87.38 30 GLY B N 1
ATOM 1579 C CA . GLY B 1 30 ? 18.188 16.234 6.227 1 87.38 30 GLY B CA 1
ATOM 1580 C C . GLY B 1 30 ? 17.219 15.492 7.109 1 87.38 30 GLY B C 1
ATOM 1581 O O . GLY B 1 30 ? 17.531 15.156 8.25 1 87.38 30 GLY B O 1
ATOM 1582 N N . ARG B 1 31 ? 16.047 15.266 6.613 1 90.12 31 ARG B N 1
ATOM 1583 C CA . ARG B 1 31 ? 15.031 14.57 7.402 1 90.12 31 ARG B CA 1
ATOM 1584 C C . ARG B 1 31 ? 15.164 13.062 7.258 1 90.12 31 ARG B C 1
ATOM 1586 O O . ARG B 1 31 ? 15.695 12.57 6.258 1 90.12 31 ARG B O 1
ATOM 1593 N N . ASN B 1 32 ? 14.703 12.453 8.32 1 90.44 32 ASN B N 1
ATOM 1594 C CA . ASN B 1 32 ? 14.719 10.992 8.305 1 90.44 32 ASN B CA 1
ATOM 1595 C C . ASN B 1 32 ? 13.32 10.414 8.094 1 90.44 32 ASN B C 1
ATOM 1597 O O . ASN B 1 32 ? 12.539 10.312 9.039 1 90.44 32 ASN B O 1
ATOM 1601 N N . TYR B 1 33 ? 13.148 10.07 6.91 1 95.5 33 TYR B N 1
ATOM 1602 C CA . TYR B 1 33 ? 11.852 9.492 6.578 1 95.5 33 TYR B CA 1
ATOM 1603 C C . TYR B 1 33 ? 11.836 7.992 6.848 1 95.5 33 TYR B C 1
ATOM 1605 O O . TYR B 1 33 ? 12.875 7.332 6.777 1 95.5 33 TYR B O 1
ATOM 1613 N N . SER B 1 34 ? 10.633 7.586 7.203 1 96.06 34 SER B N 1
ATOM 1614 C CA . SER B 1 34 ? 10.5 6.18 7.574 1 96.06 34 SER B CA 1
ATOM 1615 C C . SER B 1 34 ? 9.266 5.559 6.938 1 96.06 34 SER B C 1
ATOM 1617 O O . SER B 1 34 ? 8.367 6.273 6.477 1 96.06 34 SER B O 1
ATOM 1619 N N . VAL B 1 35 ? 9.312 4.203 6.895 1 97.94 35 VAL B N 1
ATOM 1620 C CA . VAL B 1 35 ? 8.117 3.449 6.516 1 97.94 35 VAL B CA 1
ATOM 1621 C C . VAL B 1 35 ? 7.012 3.684 7.539 1 97.94 35 VAL B C 1
ATOM 1623 O O . VAL B 1 35 ? 7.195 3.43 8.734 1 97.94 35 VAL B O 1
ATOM 1626 N N . PRO B 1 36 ? 5.902 4.273 7.062 1 98.5 36 PRO B N 1
ATOM 1627 C CA . PRO B 1 36 ? 4.828 4.41 8.047 1 98.5 36 PRO B CA 1
ATOM 1628 C C . PRO B 1 36 ? 4.348 3.064 8.586 1 98.5 36 PRO B C 1
ATOM 1630 O O . PRO B 1 36 ? 4.25 2.094 7.832 1 98.5 36 PRO B O 1
ATOM 1633 N N . TRP B 1 37 ? 4.055 3.076 9.852 1 98.62 37 TRP B N 1
ATOM 1634 C CA . TRP B 1 37 ? 3.648 1.837 10.508 1 98.62 37 TRP B CA 1
ATOM 1635 C C . TRP B 1 37 ? 2.846 2.125 11.773 1 98.62 37 TRP B C 1
ATOM 1637 O O . TRP B 1 37 ? 3.107 3.109 12.469 1 98.62 37 TRP B O 1
ATOM 1647 N N . PRO B 1 38 ? 1.876 1.249 12.062 1 98.19 38 PRO B N 1
ATOM 1648 C CA . PRO B 1 38 ? 1.041 1.477 13.242 1 98.19 38 PRO B CA 1
ATOM 1649 C C . PRO B 1 38 ? 1.86 1.652 14.523 1 98.19 38 PRO B C 1
ATOM 1651 O O . PRO B 1 38 ? 2.848 0.943 14.727 1 98.19 38 PRO B O 1
ATOM 1654 N N . GLY B 1 39 ? 1.424 2.572 15.328 1 97.69 39 GLY B N 1
ATOM 1655 C CA . GLY B 1 39 ? 2.115 2.883 16.578 1 97.69 39 GLY B CA 1
ATOM 1656 C C . GLY B 1 39 ? 3.041 4.078 16.453 1 97.69 39 GLY B C 1
ATOM 1657 O O . GLY B 1 39 ? 3.387 4.703 17.469 1 97.69 39 GLY B O 1
ATOM 1658 N N . GLY B 1 40 ? 3.475 4.402 15.289 1 97.94 40 GLY B N 1
ATOM 1659 C CA . GLY B 1 40 ? 4.344 5.551 15.07 1 97.94 40 GLY B CA 1
ATOM 1660 C C . GLY B 1 40 ? 3.584 6.855 14.938 1 97.94 40 GLY B C 1
ATOM 1661 O O . GLY B 1 40 ? 2.436 6.871 14.484 1 97.94 40 GLY B O 1
ATOM 1662 N N . VAL B 1 41 ? 4.234 7.926 15.352 1 98.31 41 VAL B N 1
ATOM 1663 C CA . VAL B 1 41 ? 3.721 9.273 15.141 1 98.31 41 VAL B CA 1
ATOM 1664 C C . VAL B 1 41 ? 4.527 9.977 14.055 1 98.31 41 VAL B C 1
ATOM 1666 O O . VAL B 1 41 ? 5.762 9.961 14.078 1 98.31 41 VAL B O 1
ATOM 1669 N N . TYR B 1 42 ? 3.807 10.617 13.172 1 98.31 42 TYR B N 1
ATOM 1670 C CA . TYR B 1 42 ? 4.512 11.109 11.992 1 98.31 42 TYR B CA 1
ATOM 1671 C C . TYR B 1 42 ? 4.066 12.523 11.648 1 98.31 42 TYR B C 1
ATOM 1673 O O . TYR B 1 42 ? 2.908 12.891 11.859 1 98.31 42 TYR B O 1
ATOM 1681 N N . ARG B 1 43 ? 5.027 13.211 11.133 1 98.31 43 ARG B N 1
ATOM 1682 C CA . ARG B 1 43 ? 4.684 14.273 10.195 1 98.31 43 ARG B CA 1
ATOM 1683 C C . ARG B 1 43 ? 4.602 13.75 8.766 1 98.31 43 ARG B C 1
ATOM 1685 O O . ARG B 1 43 ? 5.48 13.016 8.32 1 98.31 43 ARG B O 1
ATOM 1692 N N . ILE B 1 44 ? 3.553 14.125 8.09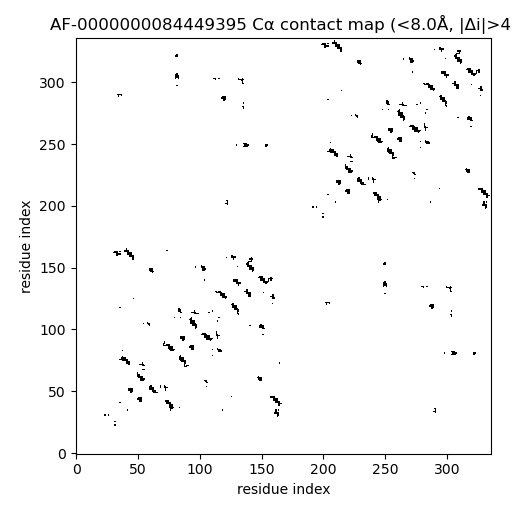4 1 98.62 44 ILE B N 1
ATOM 1693 C CA . ILE B 1 44 ? 3.361 13.664 6.723 1 98.62 44 ILE B CA 1
ATOM 1694 C C . ILE B 1 44 ? 3.646 14.812 5.75 1 98.62 44 ILE B C 1
ATOM 1696 O O . ILE B 1 44 ? 2.891 15.781 5.691 1 98.62 44 ILE B O 1
ATOM 1700 N N . PHE B 1 45 ? 4.668 14.68 4.973 1 98.62 45 PHE B N 1
ATOM 1701 C CA . PHE B 1 45 ? 5.125 15.711 4.047 1 98.62 45 PHE B CA 1
ATOM 1702 C C . PHE B 1 45 ? 4.629 15.43 2.633 1 98.62 45 PHE B C 1
ATOM 1704 O O . PHE B 1 45 ? 4.617 14.273 2.191 1 98.62 45 PHE B O 1
ATOM 1711 N N . GLU B 1 46 ? 4.262 16.5 1.988 1 98.44 46 GLU B N 1
ATOM 1712 C CA . GLU B 1 46 ? 4.289 16.406 0.532 1 98.44 46 GLU B CA 1
ATOM 1713 C C . GLU B 1 46 ? 5.723 16.266 0.017 1 98.44 46 GLU B C 1
ATOM 1715 O O . GLU B 1 46 ? 6.555 17.141 0.249 1 98.44 46 GLU B O 1
ATOM 1720 N N . LYS B 1 47 ? 6.02 15.258 -0.642 1 98 47 LYS B N 1
ATOM 1721 C CA . LYS B 1 47 ? 7.383 14.969 -1.067 1 98 47 LYS B CA 1
ATOM 1722 C C . LYS B 1 47 ? 7.965 16.125 -1.881 1 98 47 LYS B C 1
ATOM 1724 O O . LYS B 1 47 ? 7.297 16.656 -2.764 1 98 47 LYS B O 1
ATOM 1729 N N . GLY B 1 48 ? 9.18 16.391 -1.551 1 96.19 48 GLY B N 1
ATOM 1730 C CA . GLY B 1 48 ? 9.914 17.422 -2.281 1 96.19 48 GLY B CA 1
ATOM 1731 C C . GLY B 1 48 ? 9.594 18.828 -1.82 1 96.19 48 GLY B C 1
ATOM 1732 O O . GLY B 1 48 ? 10.039 19.797 -2.432 1 96.19 48 GLY B O 1
ATOM 1733 N N . THR B 1 49 ? 8.703 18.953 -0.842 1 97.06 49 THR B N 1
ATOM 1734 C CA . THR B 1 49 ? 8.359 20.266 -0.307 1 97.06 49 THR B CA 1
ATOM 1735 C C . THR B 1 49 ? 8.531 20.297 1.209 1 97.06 49 THR B C 1
ATOM 1737 O O . THR B 1 49 ? 8.82 19.266 1.825 1 97.06 49 THR B O 1
ATOM 1740 N N . ASP B 1 50 ? 8.367 21.438 1.76 1 97.5 50 ASP B N 1
ATOM 1741 C CA . ASP B 1 50 ? 8.375 21.609 3.211 1 97.5 50 ASP B CA 1
ATOM 1742 C C . ASP B 1 50 ? 6.949 21.672 3.76 1 97.5 50 ASP B C 1
ATOM 1744 O O . ASP B 1 50 ? 6.73 22.172 4.863 1 97.5 50 ASP B O 1
ATOM 1748 N N . ASN B 1 51 ? 6 21.25 2.945 1 98.12 51 ASN B N 1
ATOM 1749 C CA . ASN B 1 51 ? 4.605 21.281 3.375 1 98.12 51 ASN B CA 1
ATOM 1750 C C . ASN B 1 51 ? 4.207 19.984 4.082 1 98.12 51 ASN B C 1
ATOM 1752 O O . ASN B 1 51 ? 4.527 18.891 3.619 1 98.12 51 ASN B O 1
ATOM 1756 N N . VAL B 1 52 ? 3.502 20.172 5.191 1 98.38 52 VAL B N 1
ATOM 1757 C CA . VAL B 1 52 ? 3.021 19.047 5.965 1 98.38 52 VAL B CA 1
ATOM 1758 C C . VAL B 1 52 ? 1.501 19.109 6.09 1 98.38 52 VAL B C 1
ATOM 1760 O O . VAL B 1 52 ? 0.914 20.188 6.059 1 98.38 52 VAL B O 1
ATOM 1763 N N . ILE B 1 53 ? 0.865 17.938 6.188 1 98.19 53 ILE B N 1
ATOM 1764 C CA . ILE B 1 53 ? -0.563 17.891 6.477 1 98.19 53 ILE B CA 1
ATOM 1765 C C . ILE B 1 53 ? -0.817 18.344 7.914 1 98.19 53 ILE B C 1
ATOM 1767 O O . ILE B 1 53 ? -0.355 17.703 8.859 1 98.19 53 ILE B O 1
ATOM 1771 N N . ALA B 1 54 ? -1.512 19.359 8.047 1 97.81 54 ALA B N 1
ATOM 1772 C CA . ALA B 1 54 ? -1.753 19.906 9.375 1 97.81 54 ALA B CA 1
ATOM 1773 C C . ALA B 1 54 ? -3.176 20.438 9.5 1 97.81 54 ALA B C 1
ATOM 1775 O O . ALA B 1 54 ? -3.812 20.766 8.492 1 97.81 54 ALA B O 1
ATOM 1776 N N . LEU B 1 55 ? -3.607 20.438 10.75 1 94.88 55 LEU B N 1
ATOM 1777 C CA . LEU B 1 55 ? -4.879 21.062 11.078 1 94.88 55 LEU B CA 1
ATOM 1778 C C . LEU B 1 55 ? -4.668 22.484 11.578 1 94.88 55 LEU B C 1
ATOM 1780 O O . LEU B 1 55 ? -3.744 22.75 12.352 1 94.88 55 LEU B O 1
ATOM 1784 N N . LYS B 1 56 ? -5.457 23.359 10.977 1 86.69 56 LYS B N 1
ATOM 1785 C CA . LYS B 1 56 ? -5.574 24.719 11.508 1 86.69 56 LYS B CA 1
ATOM 1786 C C . LYS B 1 56 ? -7.035 25.125 11.641 1 86.69 56 LYS B C 1
ATOM 1788 O O . LYS B 1 56 ? -7.773 25.172 10.656 1 86.69 56 LYS B O 1
ATOM 1793 N N . SER B 1 57 ? -7.387 25.594 12.82 1 79.06 57 SER B N 1
ATOM 1794 C CA . SER B 1 57 ? -8.758 26 13.109 1 79.06 57 SER B CA 1
ATOM 1795 C C . SER B 1 57 ? -9.766 25.016 12.531 1 79.06 57 SER B C 1
ATOM 1797 O O . SER B 1 57 ? -10.719 25.406 11.859 1 79.06 57 SER B O 1
ATOM 1799 N N . ARG B 1 58 ? -9.531 23.75 12.484 1 73.69 58 ARG B N 1
ATOM 1800 C CA . ARG B 1 58 ? -10.406 22.625 12.148 1 73.69 58 ARG B CA 1
ATOM 1801 C C . ARG B 1 58 ? -10.367 22.344 10.648 1 73.69 58 ARG B C 1
ATOM 1803 O O . ARG B 1 58 ? -11.086 21.469 10.164 1 73.69 58 ARG B O 1
ATOM 1810 N N . SER B 1 59 ? -9.523 23.078 9.977 1 88.75 59 SER B N 1
ATOM 1811 C CA . SER B 1 59 ? -9.375 22.844 8.539 1 88.75 59 SER B CA 1
ATOM 1812 C C . SER B 1 59 ? -8.086 22.094 8.234 1 88.75 59 SER B C 1
ATOM 1814 O O . SER B 1 59 ? -7.016 22.453 8.742 1 88.75 59 SER B O 1
ATOM 1816 N N . LEU B 1 60 ? -8.25 21.109 7.445 1 94.44 60 LEU B N 1
ATOM 1817 C CA . LEU B 1 60 ? -7.09 20.328 7.02 1 94.44 60 LEU B CA 1
ATOM 1818 C C . LEU B 1 60 ? -6.473 20.922 5.758 1 94.44 60 LEU B C 1
ATOM 1820 O O . LEU B 1 60 ? -7.172 21.156 4.77 1 94.44 60 LEU B O 1
ATOM 1824 N N . CYS B 1 61 ? -5.176 21.234 5.871 1 94.19 61 CYS B N 1
ATOM 1825 C CA . CYS B 1 61 ? -4.488 21.75 4.691 1 94.19 61 CYS B CA 1
ATOM 1826 C C . CYS B 1 61 ? -2.992 21.469 4.77 1 94.19 61 CYS B C 1
ATOM 1828 O O . CYS B 1 61 ? -2.496 21.016 5.801 1 94.19 61 CYS B O 1
ATOM 1830 N N . LEU B 1 62 ? -2.354 21.703 3.725 1 97.62 62 LEU B N 1
ATOM 1831 C CA . LEU B 1 62 ? -0.894 21.703 3.701 1 97.62 62 LEU B CA 1
ATOM 1832 C C . LEU B 1 62 ? -0.34 23.016 4.242 1 97.62 62 LEU B C 1
ATOM 1834 O O . LEU B 1 62 ? -0.826 24.094 3.889 1 97.62 62 LEU B O 1
ATOM 1838 N N . ARG B 1 63 ? 0.637 22.891 5.105 1 97.06 63 ARG B N 1
ATOM 1839 C CA . ARG B 1 63 ? 1.276 24.047 5.711 1 97.06 63 ARG B CA 1
ATOM 1840 C C . ARG B 1 63 ? 2.789 23.859 5.785 1 97.06 63 ARG B C 1
ATOM 1842 O O . ARG B 1 63 ? 3.279 22.734 5.855 1 97.06 63 ARG B O 1
ATOM 1849 N N . ASP B 1 64 ? 3.402 24.984 5.801 1 97.38 64 ASP B N 1
ATOM 1850 C CA . ASP B 1 64 ? 4.852 24.922 5.949 1 97.38 64 ASP B CA 1
ATOM 1851 C C . ASP B 1 64 ? 5.246 24.375 7.316 1 97.38 64 ASP B C 1
ATOM 1853 O O . ASP B 1 64 ? 4.707 24.797 8.344 1 97.38 64 ASP B O 1
ATOM 1857 N N . VAL B 1 65 ? 6.168 23.469 7.328 1 96.62 65 VAL B N 1
ATOM 1858 C CA . VAL B 1 65 ? 6.59 22.797 8.555 1 96.62 65 VAL B CA 1
ATOM 1859 C C . VAL B 1 65 ? 7.211 23.812 9.516 1 96.62 65 VAL B C 1
ATOM 1861 O O . VAL B 1 65 ? 7.25 23.578 10.727 1 96.62 65 VAL B O 1
ATOM 1864 N N . ALA B 1 66 ? 7.699 24.844 9.023 1 95.94 66 ALA B N 1
ATOM 1865 C CA . ALA B 1 66 ? 8.367 25.844 9.844 1 95.94 66 ALA B CA 1
ATOM 1866 C C . ALA B 1 66 ? 7.359 26.594 10.711 1 95.94 66 ALA B C 1
ATOM 1868 O O . ALA B 1 66 ? 7.738 27.234 11.695 1 95.94 66 ALA B O 1
ATOM 1869 N N . GLU B 1 67 ? 6.105 26.547 10.273 1 94.62 67 GLU B N 1
ATOM 1870 C CA . GLU B 1 67 ? 5.078 27.156 11.109 1 94.62 67 GLU B CA 1
ATOM 1871 C C . GLU B 1 67 ? 4.887 26.391 12.406 1 94.62 67 GLU B C 1
ATOM 1873 O O . GLU B 1 67 ? 5.23 25.203 12.484 1 94.62 67 GLU B O 1
ATOM 1878 N N . SER B 1 68 ? 4.496 27.109 13.383 1 91.12 68 SER B N 1
ATOM 1879 C CA . SER B 1 68 ? 4.117 26.406 14.602 1 91.12 68 SER B CA 1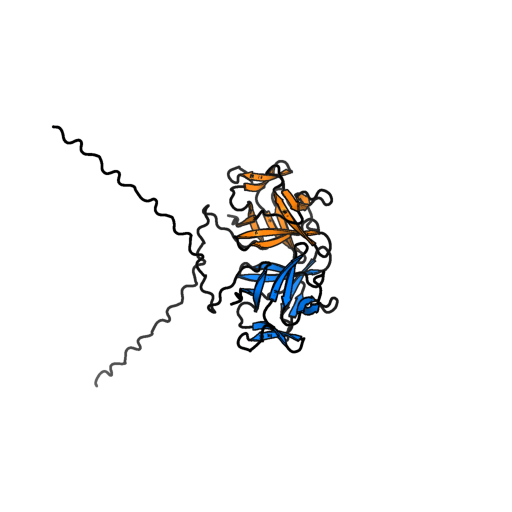
ATOM 1880 C C . SER B 1 68 ? 2.777 25.703 14.445 1 91.12 68 SER B C 1
ATOM 1882 O O . SER B 1 68 ? 1.777 26.328 14.086 1 91.12 68 SER B O 1
ATOM 1884 N N . HIS B 1 69 ? 2.736 24.359 14.781 1 94.12 69 HIS B N 1
ATOM 1885 C CA . HIS B 1 69 ? 1.506 23.609 14.602 1 94.12 69 HIS B CA 1
ATOM 1886 C C . HIS B 1 69 ? 0.992 23.062 15.93 1 94.12 69 HIS B C 1
ATOM 1888 O O . HIS B 1 69 ? -0.147 22.594 16.016 1 94.12 69 HIS B O 1
ATOM 1894 N N . ASN B 1 70 ? 1.822 23.219 16.922 1 93.31 70 ASN B N 1
ATOM 1895 C CA . ASN B 1 70 ? 1.444 22.812 18.266 1 93.31 70 ASN B CA 1
ATOM 1896 C C . ASN B 1 70 ? 0.858 21.406 18.297 1 93.31 70 ASN B C 1
ATOM 1898 O O . ASN B 1 70 ? -0.159 21.172 18.953 1 93.31 70 ASN B O 1
ATOM 1902 N N . GLY B 1 71 ? 1.392 20.5 17.516 1 95.25 71 GLY B N 1
ATOM 1903 C CA . GLY B 1 71 ? 0.976 19.094 17.547 1 95.25 71 GLY B CA 1
ATOM 1904 C C . GLY B 1 71 ? -0.133 18.797 16.562 1 95.25 71 GLY B C 1
ATOM 1905 O O . GLY B 1 71 ? -0.498 17.625 16.375 1 95.25 71 GLY B O 1
ATOM 1906 N N . TYR B 1 72 ? -0.648 19.812 15.828 1 96.62 72 TYR B N 1
ATOM 1907 C CA . TYR B 1 72 ? -1.736 19.625 14.883 1 96.62 72 TYR B CA 1
ATOM 1908 C C . TYR B 1 72 ? -1.211 19.078 13.555 1 96.62 72 TYR B C 1
ATOM 1910 O O . TYR B 1 72 ? -1.988 18.812 12.633 1 96.62 72 TYR B O 1
ATOM 1918 N N . ASP B 1 73 ? 0.078 18.891 13.477 1 97.5 73 ASP B N 1
ATOM 1919 C CA . ASP B 1 73 ? 0.698 18.297 12.289 1 97.5 73 ASP B CA 1
ATOM 1920 C C . ASP B 1 73 ? 1.208 16.891 12.586 1 97.5 73 ASP B C 1
ATOM 1922 O O . ASP B 1 73 ? 1.894 16.281 11.75 1 97.5 73 ASP B O 1
ATOM 1926 N N . LEU B 1 74 ? 0.873 16.406 13.75 1 97.69 74 LEU B N 1
ATOM 1927 C CA . LEU B 1 74 ? 1.325 15.078 14.141 1 97.69 74 LEU B CA 1
ATOM 1928 C C . LEU B 1 74 ? 0.2 14.055 13.992 1 97.69 74 LEU B C 1
ATOM 1930 O O . LEU B 1 74 ? -0.923 14.297 14.438 1 97.69 74 LEU B O 1
ATOM 1934 N N . TRP B 1 75 ? 0.51 12.977 13.391 1 98.25 75 TRP B N 1
ATOM 1935 C CA . TRP B 1 75 ? -0.472 11.945 13.078 1 98.25 75 TRP B CA 1
ATOM 1936 C C . TRP B 1 75 ? -0.026 10.586 13.609 1 98.25 75 TRP B C 1
ATOM 1938 O O . TRP B 1 75 ? 1.027 10.078 13.227 1 98.25 75 TRP B O 1
ATOM 1948 N N . LEU B 1 76 ? -0.783 10.07 14.492 1 98.5 76 LEU B N 1
ATOM 1949 C CA . LEU B 1 76 ? -0.579 8.703 14.969 1 98.5 76 LEU B CA 1
ATOM 1950 C C . LEU B 1 76 ? -1.108 7.695 13.961 1 98.5 76 LEU B C 1
ATOM 1952 O O . LEU B 1 76 ? -2.281 7.742 13.578 1 98.5 76 LEU B O 1
ATOM 1956 N N . CYS B 1 77 ? -0.225 6.82 13.508 1 98.56 77 CYS B N 1
ATOM 1957 C CA . CYS B 1 77 ? -0.646 5.754 12.609 1 98.56 77 CYS B CA 1
ATOM 1958 C C . CYS B 1 77 ? -1.225 4.578 13.391 1 98.56 77 CYS B C 1
ATOM 1960 O O . CYS B 1 77 ? -0.583 4.062 14.305 1 98.56 77 CYS B O 1
ATOM 1962 N N . VAL B 1 78 ? -2.43 4.195 13.039 1 98.56 78 VAL B N 1
ATOM 1963 C CA . VAL B 1 78 ? -3.092 3.043 13.641 1 98.56 78 VAL B CA 1
ATOM 1964 C C . VAL B 1 78 ? -3.539 2.074 12.547 1 98.56 78 VAL B C 1
ATOM 1966 O O . VAL B 1 78 ? -3.467 2.395 11.359 1 98.56 78 VAL B O 1
ATOM 1969 N N . GLU B 1 79 ? -3.887 0.872 12.961 1 97.94 79 GLU B N 1
ATOM 1970 C CA . GLU B 1 79 ? -4.316 -0.133 11.992 1 97.94 79 GLU B CA 1
ATOM 1971 C C . GLU B 1 79 ? -5.641 -0.767 12.406 1 97.94 79 GLU B C 1
ATOM 1973 O O . GLU B 1 79 ? -5.848 -1.072 13.578 1 97.94 79 GLU B O 1
ATOM 1978 N N . ALA B 1 80 ? -6.535 -0.828 11.5 1 96.56 80 ALA B N 1
ATOM 1979 C CA . ALA B 1 80 ? -7.754 -1.616 11.664 1 96.56 80 ALA B CA 1
ATOM 1980 C C . ALA B 1 80 ? -8.141 -2.307 10.359 1 96.56 80 ALA B C 1
ATOM 1982 O O . ALA B 1 80 ? -8.172 -1.675 9.305 1 96.56 80 ALA B O 1
ATOM 1983 N N . HIS B 1 81 ? -8.344 -3.57 10.43 1 95.56 81 HIS B N 1
ATOM 1984 C CA . HIS B 1 81 ? -8.859 -4.371 9.328 1 95.56 81 HIS B CA 1
ATOM 1985 C C . HIS B 1 81 ? -7.953 -4.262 8.102 1 95.56 81 HIS B C 1
ATOM 1987 O O . HIS B 1 81 ? -8.438 -4.125 6.98 1 95.56 81 HIS B O 1
ATOM 1993 N N . GLY B 1 82 ? -6.672 -4.129 8.359 1 97.12 82 GLY B N 1
ATOM 1994 C CA . GLY B 1 82 ? -5.691 -4.152 7.281 1 97.12 82 GLY B CA 1
ATOM 1995 C C . GLY B 1 82 ? -5.379 -2.775 6.734 1 97.12 82 GLY B C 1
ATOM 1996 O O . GLY B 1 82 ? -4.363 -2.588 6.059 1 97.12 82 GLY B O 1
ATOM 1997 N N . TYR B 1 83 ? -6.215 -1.806 7.027 1 98 83 TYR B N 1
ATOM 1998 C CA . TYR B 1 83 ? -5.965 -0.432 6.605 1 98 83 TYR B CA 1
ATOM 1999 C C . TYR B 1 83 ? -5.305 0.369 7.719 1 98 83 TYR B C 1
ATOM 2001 O O . TYR B 1 83 ? -5.398 0.005 8.891 1 98 83 TYR B O 1
ATOM 2009 N N . PHE B 1 84 ? -4.621 1.388 7.277 1 98.56 84 PHE B N 1
ATOM 2010 C CA . PHE B 1 84 ? -4.098 2.34 8.25 1 98.56 84 PHE B CA 1
ATOM 2011 C C . PHE B 1 84 ? -5.07 3.492 8.461 1 98.56 84 PHE B C 1
ATOM 2013 O O . PHE B 1 84 ? -5.852 3.824 7.562 1 98.56 84 PHE B O 1
ATOM 2020 N N . GLY B 1 85 ? -5.043 4.023 9.648 1 98.5 85 GLY B N 1
ATOM 2021 C CA . GLY B 1 85 ? -5.629 5.309 10 1 98.5 85 GLY B CA 1
ATOM 2022 C C . GLY B 1 85 ? -4.617 6.293 10.547 1 98.5 85 GLY B C 1
ATOM 2023 O O . GLY B 1 85 ? -3.613 5.895 11.148 1 98.5 85 GLY B O 1
ATOM 2024 N N . PHE B 1 86 ? -4.891 7.523 10.359 1 98.69 86 PHE B N 1
ATOM 2025 C CA . PHE B 1 86 ? -4.016 8.57 10.875 1 98.69 86 PHE B CA 1
ATOM 2026 C C . PHE B 1 86 ? -4.777 9.508 11.797 1 98.69 86 PHE B C 1
ATOM 2028 O O . PHE B 1 86 ? -5.609 10.297 11.344 1 98.69 86 PHE B O 1
ATOM 2035 N N . PHE B 1 87 ? -4.473 9.43 13.07 1 98.38 87 PHE B N 1
ATOM 2036 C CA . PHE B 1 87 ? -5.176 10.109 14.156 1 98.38 87 PHE B CA 1
ATOM 2037 C C . PHE B 1 87 ? -4.355 11.273 14.688 1 98.38 87 PHE B C 1
ATOM 2039 O O . PHE B 1 87 ? -3.16 11.125 14.953 1 98.38 87 PHE B O 1
ATOM 2046 N N . ASN B 1 88 ? -4.953 12.398 14.727 1 97.38 88 ASN B N 1
ATOM 2047 C CA . ASN B 1 88 ? -4.316 13.516 15.414 1 97.38 88 ASN B CA 1
ATOM 2048 C C . ASN B 1 88 ? -4.699 13.562 16.891 1 97.38 88 ASN B C 1
ATOM 2050 O O . ASN B 1 88 ? -5.848 13.852 17.234 1 97.38 88 ASN B O 1
ATOM 2054 N N . PRO B 1 89 ? -3.77 13.391 17.734 1 96.12 89 PRO B N 1
ATOM 2055 C CA . PRO B 1 89 ? -4.117 13.32 19.141 1 96.12 89 PRO B CA 1
ATOM 2056 C C . PRO B 1 89 ? -4.562 14.664 19.719 1 96.12 89 PRO B C 1
ATOM 2058 O O . PRO B 1 89 ? -5.32 14.703 20.688 1 96.12 89 PRO B O 1
ATOM 2061 N N . LYS B 1 90 ? -4.043 15.711 19.203 1 94.69 90 LYS B N 1
ATOM 2062 C CA . LYS B 1 90 ? -4.406 17.031 19.703 1 94.69 90 LYS B CA 1
ATOM 2063 C C . LYS B 1 90 ? -5.875 17.344 19.438 1 94.69 90 LYS B C 1
ATOM 2065 O O . LYS B 1 90 ? -6.598 17.766 20.328 1 94.69 90 LYS B O 1
ATOM 2070 N N . SER B 1 91 ? -6.305 17.094 18.203 1 95 91 SER B N 1
ATOM 2071 C CA . SER B 1 91 ? -7.684 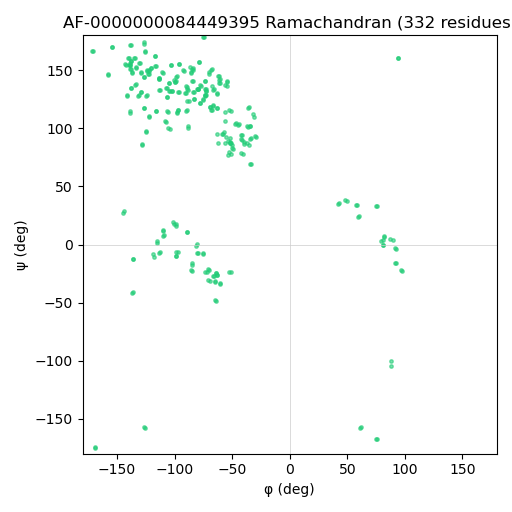17.375 17.828 1 95 91 SER B CA 1
ATOM 2072 C C . SER B 1 91 ? -8.609 16.219 18.188 1 95 91 SER B C 1
ATOM 2074 O O . SER B 1 91 ? -9.828 16.391 18.266 1 95 91 SER B O 1
ATOM 2076 N N . GLY B 1 92 ? -8.055 15.047 18.312 1 96.44 92 GLY B N 1
ATOM 2077 C CA . GLY B 1 92 ? -8.859 13.859 18.578 1 96.44 92 GLY B CA 1
ATOM 2078 C C . GLY B 1 92 ? -9.617 13.367 17.359 1 96.44 92 GLY B C 1
ATOM 2079 O O . GLY B 1 92 ? -10.727 12.852 17.484 1 96.44 92 GLY B O 1
ATOM 2080 N N . THR B 1 93 ? -9.016 13.539 16.156 1 97.25 93 THR B N 1
ATOM 2081 C CA . THR B 1 93 ? -9.758 13.18 14.945 1 97.25 93 THR B CA 1
ATOM 2082 C C . THR B 1 93 ? -8.859 12.445 13.953 1 97.25 93 THR B C 1
ATOM 2084 O O . THR B 1 93 ? -7.633 12.547 14.023 1 97.25 93 THR B O 1
ATOM 2087 N N . TYR B 1 94 ? -9.516 11.688 13.055 1 97.44 94 TYR B N 1
ATOM 2088 C CA . TYR B 1 94 ? -8.836 10.93 12.016 1 97.44 94 TYR B CA 1
ATOM 2089 C C . TYR B 1 94 ? -8.859 11.68 10.688 1 97.44 94 TYR B C 1
ATOM 2091 O O . TYR B 1 94 ? -9.836 12.352 10.367 1 97.44 94 TYR B O 1
ATOM 2099 N N . LEU B 1 95 ? -7.711 11.5 9.953 1 97.56 95 LEU B N 1
ATOM 2100 C CA . LEU B 1 95 ? -7.793 11.805 8.523 1 97.56 95 LEU B CA 1
ATOM 2101 C C . LEU B 1 95 ? -8.828 10.922 7.84 1 97.56 95 LEU B C 1
ATOM 2103 O O . LEU B 1 95 ? -8.922 9.727 8.133 1 97.56 95 LEU B O 1
ATOM 2107 N N . GLY B 1 96 ? -9.586 11.477 6.973 1 96.25 96 GLY B N 1
ATOM 2108 C CA . GLY B 1 96 ? -10.562 10.758 6.168 1 96.25 96 GLY B CA 1
ATOM 2109 C C . GLY B 1 96 ? -11.141 11.602 5.047 1 96.25 96 GLY B C 1
ATOM 2110 O O . GLY B 1 96 ? -10.594 12.648 4.703 1 96.25 96 GLY B O 1
ATOM 2111 N N . HIS B 1 97 ? -12.094 11.055 4.371 1 94.12 97 HIS B N 1
ATOM 2112 C CA . HIS B 1 97 ? -12.758 11.82 3.326 1 94.12 97 HIS B CA 1
ATOM 2113 C C . HIS B 1 97 ? -14.234 12.023 3.648 1 94.12 97 HIS B C 1
ATOM 2115 O O . HIS B 1 97 ? -14.773 11.367 4.543 1 94.12 97 HIS B O 1
ATOM 2121 N N . ASN B 1 98 ? -14.812 12.984 2.969 1 87 98 ASN B N 1
ATOM 2122 C CA . ASN B 1 98 ? -16.188 13.336 3.309 1 87 98 ASN B CA 1
ATOM 2123 C C . ASN B 1 98 ? -17.188 12.727 2.324 1 87 98 ASN B C 1
ATOM 2125 O O . ASN B 1 98 ? -18.328 13.164 2.252 1 87 98 ASN B O 1
ATOM 2129 N N . GLY B 1 99 ? -16.797 11.719 1.562 1 80.62 99 GLY B N 1
ATOM 2130 C CA . GLY B 1 99 ? -17.703 11.008 0.685 1 80.62 99 GLY B CA 1
ATOM 2131 C C . GLY B 1 99 ? -17.828 11.633 -0.69 1 80.62 99 GLY B C 1
ATOM 2132 O O . GLY B 1 99 ? -16.844 11.789 -1.4 1 80.62 99 GLY B O 1
ATOM 2133 N N . LYS B 1 100 ? -18.922 12.391 -0.884 1 73.19 100 LYS B N 1
ATOM 2134 C CA . LYS B 1 100 ? -19.328 12.805 -2.227 1 73.19 100 LYS B CA 1
ATOM 2135 C C . LYS B 1 100 ? -18.406 13.883 -2.771 1 73.19 100 LYS B C 1
ATOM 2137 O O . LYS B 1 100 ? -18.172 13.961 -3.98 1 73.19 100 LYS B O 1
ATOM 2142 N N . ARG B 1 101 ? -17.719 14.648 -1.989 1 79.44 101 ARG B N 1
ATOM 2143 C CA . ARG B 1 101 ? -16.922 15.742 -2.527 1 79.44 101 ARG B CA 1
ATOM 2144 C C . ARG B 1 101 ? -15.461 15.344 -2.654 1 79.44 101 ARG B C 1
ATOM 2146 O O . ARG B 1 101 ? -14.641 16.109 -3.164 1 79.44 101 ARG B O 1
ATOM 2153 N N . ASP B 1 102 ? -15.055 14.242 -2.213 1 89.81 102 ASP B N 1
ATOM 2154 C CA . ASP B 1 102 ? -13.727 13.648 -2.307 1 89.81 102 ASP B CA 1
ATOM 2155 C C . ASP B 1 102 ? -12.68 14.539 -1.636 1 89.81 102 ASP B C 1
ATOM 2157 O O . ASP B 1 102 ? -11.508 14.516 -2.012 1 89.81 102 ASP B O 1
ATOM 2161 N N . GLU B 1 103 ? -13.211 15.312 -0.733 1 93.88 103 GLU B N 1
ATOM 2162 C CA . GLU B 1 103 ? -12.281 16.125 0.044 1 93.88 103 GLU B CA 1
ATOM 2163 C C . GLU B 1 103 ? -11.727 15.344 1.234 1 93.88 103 GLU B C 1
ATOM 2165 O O . GLU B 1 103 ? -12.453 14.586 1.879 1 93.88 103 GLU B O 1
ATOM 2170 N N . ILE B 1 104 ? -10.469 15.562 1.451 1 96.06 104 ILE B N 1
ATOM 2171 C CA . ILE B 1 104 ? -9.844 14.977 2.631 1 96.06 104 ILE B CA 1
ATOM 2172 C C . ILE B 1 104 ? -9.953 15.945 3.807 1 96.06 104 ILE B C 1
ATOM 2174 O O . ILE B 1 104 ? -9.656 17.141 3.666 1 96.06 104 ILE B O 1
ATOM 2178 N N . TYR B 1 105 ? -10.398 15.438 4.887 1 93.06 105 TYR B N 1
ATOM 2179 C CA . TYR B 1 105 ? -10.586 16.203 6.113 1 93.06 105 TYR B CA 1
ATOM 2180 C C . TYR B 1 105 ? -10.125 15.398 7.328 1 93.06 105 TYR B C 1
ATOM 2182 O O . TYR B 1 105 ? -9.727 14.242 7.199 1 93.06 105 TYR B O 1
ATOM 2190 N N . ALA B 1 106 ? -10.117 16.078 8.406 1 95.12 106 ALA B N 1
ATOM 2191 C CA . ALA B 1 106 ? -9.883 15.43 9.695 1 95.12 106 ALA B CA 1
ATOM 2192 C C . ALA B 1 106 ? -10.969 15.789 10.695 1 95.12 106 ALA B C 1
ATOM 2194 O O . ALA B 1 106 ? -10.82 16.734 11.477 1 95.12 106 ALA B O 1
ATOM 2195 N N . SER B 1 107 ? -12.07 15.039 10.672 1 92.06 107 SER B N 1
ATOM 2196 C CA . SER B 1 107 ? -13.195 15.383 11.539 1 92.06 107 SER B CA 1
ATOM 2197 C C . SER B 1 107 ? -13.766 14.141 12.219 1 92.06 107 SER B C 1
ATOM 2199 O O . SER B 1 107 ? -14.547 14.25 13.164 1 92.06 107 SER B O 1
ATOM 2201 N N . ALA B 1 108 ? -13.367 12.984 11.75 1 95 108 ALA B N 1
ATOM 2202 C CA . ALA B 1 108 ? -13.938 11.758 12.289 1 95 108 ALA B CA 1
ATOM 2203 C C . ALA B 1 108 ? -13.328 11.414 13.648 1 95 108 ALA B C 1
ATOM 2205 O O . ALA B 1 108 ? -12.102 11.422 13.805 1 95 108 ALA B O 1
ATOM 2206 N N . VAL B 1 109 ? -14.133 11.039 14.539 1 96.44 109 VAL B N 1
ATOM 2207 C CA . VAL B 1 109 ? -13.648 10.672 15.867 1 96.44 109 VAL B CA 1
ATOM 2208 C C . VAL B 1 109 ? -13.523 9.156 15.977 1 96.44 109 VAL B C 1
ATOM 2210 O O . VAL B 1 109 ? -12.984 8.641 16.953 1 96.44 109 VAL B O 1
ATOM 2213 N N . LYS B 1 110 ? -14.047 8.469 14.977 1 96.94 110 LYS B N 1
ATOM 2214 C CA . LYS B 1 110 ? -13.945 7.012 14.898 1 96.94 110 LYS B CA 1
ATOM 2215 C C . LYS B 1 110 ? -13.281 6.578 13.594 1 96.94 110 LYS B C 1
ATOM 2217 O O . LYS B 1 110 ? -13.461 7.215 12.555 1 96.94 110 LYS B O 1
ATOM 2222 N N . PHE B 1 111 ? -12.578 5.535 13.695 1 96.75 111 PHE B N 1
ATOM 2223 C CA . PHE B 1 111 ? -11.914 4.934 12.547 1 96.75 111 PHE B CA 1
ATOM 2224 C C . PHE B 1 111 ? -12.836 3.941 11.844 1 96.75 111 PHE B C 1
ATOM 2226 O O . PHE B 1 111 ? -12.969 2.797 12.281 1 96.75 111 PHE B O 1
ATOM 2233 N N . LYS B 1 112 ? -13.414 4.383 10.789 1 94.44 112 LYS B N 1
ATOM 2234 C CA . LYS B 1 112 ? -14.281 3.539 9.969 1 94.44 112 LYS B CA 1
ATOM 2235 C C . LYS B 1 112 ? -13.828 3.529 8.516 1 94.44 112 LYS B C 1
ATOM 2237 O O . LYS B 1 112 ? -12.656 3.768 8.227 1 94.44 112 LYS B O 1
ATOM 2242 N N . ALA B 1 113 ? -14.656 3.227 7.59 1 93 113 ALA B N 1
ATOM 2243 C CA . ALA B 1 113 ? -14.297 2.988 6.195 1 93 113 ALA B CA 1
ATOM 2244 C C . ALA B 1 113 ? -13.75 4.254 5.543 1 93 113 ALA B C 1
ATOM 2246 O O . ALA B 1 113 ? -12.852 4.191 4.703 1 93 113 ALA B O 1
ATOM 2247 N N . TRP B 1 114 ? -14.242 5.406 5.984 1 94.25 114 TRP B N 1
ATOM 2248 C CA . TRP B 1 114 ? -13.867 6.664 5.344 1 94.25 114 TRP B CA 1
ATOM 2249 C C . TRP B 1 114 ? -12.5 7.137 5.836 1 94.25 114 TRP B C 1
ATOM 2251 O O . TRP B 1 114 ? -11.945 8.102 5.301 1 94.25 114 TRP B O 1
ATOM 2261 N N . GLU B 1 115 ? -11.93 6.449 6.855 1 97.19 115 GLU B N 1
ATOM 2262 C CA . GLU B 1 115 ? -10.656 6.836 7.457 1 97.19 115 GLU B CA 1
ATOM 2263 C C . GLU B 1 115 ? -9.555 5.836 7.113 1 97.19 115 GLU B C 1
ATOM 2265 O O . GLU B 1 115 ? -8.461 5.891 7.684 1 97.19 115 GLU B O 1
ATOM 2270 N N . CYS B 1 116 ? -9.906 4.973 6.129 1 97.06 116 CYS B N 1
ATOM 2271 C CA . CYS B 1 116 ? -8.977 3.916 5.746 1 97.06 116 CYS B CA 1
ATOM 2272 C C . CYS B 1 116 ? -7.957 4.426 4.734 1 97.06 116 CYS B C 1
ATOM 2274 O O . CYS B 1 116 ? -8.32 5.043 3.732 1 97.06 116 CYS B O 1
ATOM 2276 N N . PHE B 1 117 ? -6.648 4.137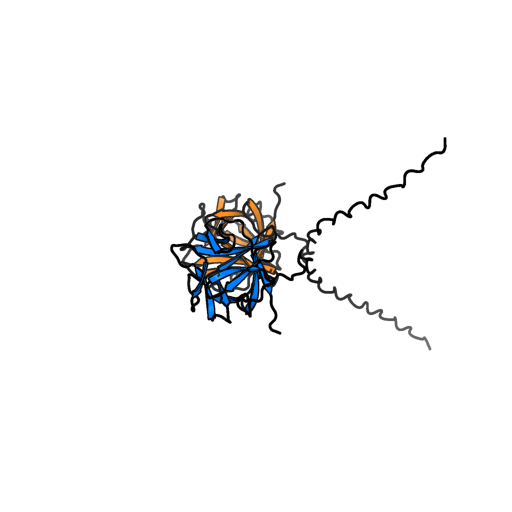 4.996 1 98 117 PHE B N 1
ATOM 2277 C CA . PHE B 1 117 ? -5.562 4.465 4.078 1 98 117 PHE B CA 1
ATOM 2278 C C . PHE B 1 117 ? -4.625 3.277 3.902 1 98 117 PHE B C 1
ATOM 2280 O O . PHE B 1 117 ? -4.508 2.436 4.793 1 98 117 PHE B O 1
ATOM 2287 N N . THR B 1 118 ? -4.023 3.23 2.811 1 98.44 118 THR B N 1
ATOM 2288 C CA . THR B 1 118 ? -2.891 2.33 2.621 1 98.44 118 THR B CA 1
ATOM 2289 C C . THR B 1 118 ? -1.776 3.021 1.839 1 98.44 118 THR B C 1
ATOM 2291 O O . THR B 1 118 ? -1.978 3.436 0.696 1 98.44 118 THR B O 1
ATOM 2294 N N . PRO B 1 119 ? -0.641 3.254 2.506 1 98.81 119 PRO B N 1
ATOM 2295 C CA . PRO B 1 119 ? 0.508 3.801 1.78 1 98.81 119 PRO B CA 1
ATOM 2296 C C . PRO B 1 119 ? 1.163 2.777 0.854 1 98.81 119 PRO B C 1
ATOM 2298 O O . PRO B 1 119 ? 1.357 1.623 1.243 1 98.81 119 PRO B O 1
ATOM 2301 N N . ARG B 1 120 ? 1.418 3.199 -0.316 1 98.81 120 ARG B N 1
ATOM 2302 C CA . ARG B 1 120 ? 2.104 2.35 -1.283 1 98.81 120 ARG B CA 1
ATOM 2303 C C . ARG B 1 120 ? 3.365 3.025 -1.811 1 98.81 120 ARG B C 1
ATOM 2305 O O . ARG B 1 120 ? 3.307 4.145 -2.322 1 98.81 120 ARG B O 1
ATOM 2312 N N . SER B 1 121 ? 4.449 2.295 -1.745 1 98.5 121 SER B N 1
ATOM 2313 C CA . SER B 1 121 ? 5.73 2.838 -2.188 1 98.5 121 SER B CA 1
ATOM 2314 C C . SER B 1 121 ? 5.699 3.186 -3.672 1 98.5 121 SER B C 1
ATOM 2316 O O . SER B 1 121 ? 5.098 2.467 -4.473 1 98.5 121 SER B O 1
ATOM 2318 N N . HIS B 1 122 ? 6.402 4.234 -3.98 1 98.25 122 HIS B N 1
ATOM 2319 C CA . HIS B 1 122 ? 6.602 4.664 -5.359 1 98.25 122 HIS B CA 1
ATOM 2320 C C . HIS B 1 122 ? 8.047 4.457 -5.801 1 98.25 122 HIS B C 1
ATOM 2322 O O . HIS B 1 122 ? 8.977 4.645 -5.008 1 98.25 122 HIS B O 1
ATOM 2328 N N . PRO B 1 123 ? 8.289 4.172 -7.059 1 96.88 123 PRO B N 1
ATOM 2329 C CA . PRO B 1 123 ? 9.664 3.949 -7.516 1 96.88 123 PRO B CA 1
ATOM 2330 C C . PRO B 1 123 ? 10.539 5.188 -7.371 1 96.88 123 PRO B C 1
ATOM 2332 O O . PRO B 1 123 ? 11.758 5.07 -7.219 1 96.88 123 PRO B O 1
ATOM 2335 N N . ASP B 1 124 ? 9.938 6.336 -7.398 1 95.31 124 ASP B N 1
ATOM 2336 C CA . ASP B 1 124 ? 10.688 7.582 -7.27 1 95.31 124 ASP B CA 1
ATOM 2337 C C . ASP B 1 124 ? 10.836 7.988 -5.805 1 95.31 124 ASP B C 1
ATOM 2339 O O . ASP B 1 124 ? 11.234 9.117 -5.504 1 95.31 124 ASP B O 1
ATOM 2343 N N . GLY B 1 125 ? 10.5 7.125 -4.977 1 95.69 125 GLY B N 1
ATOM 2344 C CA . GLY B 1 125 ? 10.539 7.438 -3.557 1 95.69 125 GLY B CA 1
ATOM 2345 C C . GLY B 1 125 ? 9.203 7.918 -3.018 1 95.69 125 GLY B C 1
ATOM 2346 O O . GLY B 1 125 ? 8.305 8.258 -3.787 1 95.69 125 GLY B O 1
ATOM 2347 N N . GLY B 1 126 ? 9.094 7.832 -1.781 1 97.81 126 GLY B N 1
ATOM 2348 C CA . GLY B 1 126 ? 7.852 8.266 -1.156 1 97.81 126 GLY B CA 1
ATOM 2349 C C . GLY B 1 126 ? 6.711 7.281 -1.355 1 97.81 126 GLY B C 1
ATOM 2350 O O . GLY B 1 126 ? 6.941 6.121 -1.706 1 97.81 126 GLY B O 1
ATOM 2351 N N . TYR B 1 127 ? 5.5 7.844 -1.011 1 98.75 127 TYR B N 1
ATOM 2352 C CA . TYR B 1 127 ? 4.34 6.961 -0.99 1 98.75 127 TYR B CA 1
ATOM 2353 C C . TYR B 1 127 ? 3.15 7.602 -1.693 1 98.75 127 TYR B C 1
ATOM 2355 O O . TYR B 1 127 ? 2.91 8.805 -1.55 1 98.75 127 TYR B O 1
ATOM 2363 N N . GLN B 1 128 ? 2.477 6.777 -2.475 1 98.75 128 GLN B N 1
ATOM 2364 C CA . GLN B 1 128 ? 1.072 7.098 -2.707 1 98.75 128 GLN B CA 1
ATOM 2365 C C . GLN B 1 128 ? 0.232 6.82 -1.465 1 98.75 128 GLN B C 1
ATOM 2367 O O . GLN B 1 128 ? 0.413 5.793 -0.804 1 98.75 128 GLN B O 1
ATOM 2372 N N . LEU B 1 129 ? -0.565 7.754 -1.107 1 98.62 129 LEU B N 1
ATOM 2373 C CA . LEU B 1 129 ? -1.552 7.508 -0.062 1 98.62 129 LEU B CA 1
ATOM 2374 C C . LEU B 1 129 ? -2.914 7.184 -0.666 1 98.62 129 LEU B C 1
ATOM 2376 O O . LEU B 1 129 ? -3.545 8.039 -1.285 1 98.62 129 LEU B O 1
ATOM 2380 N N . LEU B 1 130 ? -3.334 5.91 -0.437 1 98.19 130 LEU B N 1
ATOM 2381 C CA . LEU B 1 130 ? -4.512 5.418 -1.146 1 98.19 130 LEU B CA 1
ATOM 2382 C C . LEU B 1 130 ? -5.664 5.164 -0.178 1 98.19 130 LEU B C 1
ATOM 2384 O O . LEU B 1 130 ? -5.441 4.734 0.957 1 98.19 130 LEU B O 1
ATOM 2388 N N . THR B 1 131 ? -6.848 5.445 -0.609 1 96.75 131 THR B N 1
ATOM 2389 C CA . THR B 1 131 ? -8.062 5.207 0.167 1 96.75 131 THR B CA 1
ATOM 2390 C C . THR B 1 131 ? -9.062 4.379 -0.635 1 96.75 131 THR B C 1
ATOM 2392 O O . THR B 1 131 ? -9.195 4.559 -1.848 1 96.75 131 THR B O 1
ATOM 2395 N N . PRO B 1 132 ? -9.75 3.545 0.054 1 94.94 132 PRO B N 1
ATOM 2396 C CA . PRO B 1 132 ? -10.703 2.715 -0.689 1 94.94 132 PRO B CA 1
ATOM 2397 C C . PRO B 1 132 ? -11.93 3.494 -1.154 1 94.94 132 PRO B C 1
ATOM 2399 O O . PRO B 1 132 ? -12.375 4.422 -0.471 1 94.94 132 PRO B O 1
ATOM 2402 N N . TYR B 1 133 ? -12.344 3.17 -2.361 1 91.81 133 TYR B N 1
ATOM 2403 C CA . TYR B 1 133 ? -13.594 3.607 -2.984 1 91.81 133 TYR B CA 1
ATOM 2404 C C . TYR B 1 133 ? -14.414 2.416 -3.455 1 91.81 133 TYR B C 1
ATOM 2406 O O . TYR B 1 133 ? -14.125 1.824 -4.496 1 91.81 133 TYR B O 1
ATOM 2414 N N . TYR B 1 134 ? -15.281 2.055 -2.725 1 83.06 134 TYR B N 1
ATOM 2415 C CA . TYR B 1 134 ? -16.031 0.819 -2.914 1 83.06 134 TYR B CA 1
ATOM 2416 C C . TYR B 1 134 ? -15.109 -0.394 -2.863 1 83.06 134 TYR B C 1
ATOM 2418 O O . TYR B 1 134 ? -14.094 -0.378 -2.17 1 83.06 134 TYR B O 1
ATOM 2426 N N . GLU B 1 135 ? -15.516 -1.514 -3.447 1 81.5 135 GLU B N 1
ATOM 2427 C CA . GLU B 1 135 ? -14.898 -2.803 -3.152 1 81.5 135 GLU B CA 1
ATOM 2428 C C . GLU B 1 135 ? -13.656 -3.027 -4.012 1 81.5 135 GLU B C 1
ATOM 2430 O O . GLU B 1 135 ? -12.805 -3.85 -3.674 1 81.5 135 GLU B O 1
ATOM 2435 N N . SER B 1 136 ? -13.5 -2.279 -5.035 1 86.25 136 SER B N 1
ATOM 2436 C CA . SER B 1 136 ? -12.43 -2.689 -5.934 1 86.25 136 SER B CA 1
ATOM 2437 C C . SER B 1 136 ? -11.727 -1.48 -6.547 1 86.25 136 SER B C 1
ATOM 2439 O O . SER B 1 136 ? -11.242 -1.544 -7.68 1 86.25 136 SER B O 1
ATOM 2441 N N . THR B 1 137 ? -11.766 -0.406 -5.82 1 94.31 137 THR B N 1
ATOM 2442 C CA . THR B 1 137 ? -11.125 0.813 -6.309 1 94.31 137 THR B CA 1
ATOM 2443 C C . THR B 1 137 ? -10.367 1.508 -5.184 1 94.31 137 THR B C 1
ATOM 2445 O O . THR B 1 137 ? -10.852 1.588 -4.055 1 94.31 137 THR B O 1
ATOM 2448 N N . LEU B 1 138 ? -9.18 1.911 -5.523 1 96.75 138 LEU B N 1
ATOM 2449 C CA . LEU B 1 138 ? -8.43 2.814 -4.656 1 96.75 138 LEU B CA 1
ATOM 2450 C C . LEU B 1 138 ? -8.258 4.176 -5.316 1 96.75 138 LEU B C 1
ATOM 2452 O O . LEU B 1 138 ? -7.926 4.262 -6.5 1 96.75 138 LEU B O 1
ATOM 2456 N N . LYS B 1 139 ? -8.531 5.191 -4.543 1 96.88 139 LYS B N 1
ATOM 2457 C CA . LYS B 1 139 ? -8.211 6.551 -4.969 1 96.88 139 LYS B CA 1
ATOM 2458 C C . LYS B 1 139 ? -6.969 7.074 -4.262 1 96.88 139 LYS B C 1
ATOM 2460 O O . LYS B 1 139 ? -6.629 6.617 -3.17 1 96.88 139 LYS B O 1
ATOM 2465 N N . VAL B 1 140 ? -6.32 8 -4.906 1 98 140 VAL B N 1
ATOM 2466 C CA . VAL B 1 140 ? -5.07 8.531 -4.371 1 98 140 VAL B CA 1
ATOM 2467 C C . VAL B 1 140 ? -5.309 9.922 -3.783 1 98 140 VAL B C 1
ATOM 2469 O O . VAL B 1 140 ? -6.043 10.727 -4.355 1 98 140 VAL B O 1
ATOM 2472 N N . VAL B 1 141 ? -4.695 10.211 -2.637 1 98.25 141 VAL B N 1
ATOM 2473 C CA . VAL B 1 141 ? -4.746 11.531 -2.02 1 98.25 141 VAL B CA 1
ATOM 2474 C C . VAL B 1 141 ? -3.83 12.492 -2.775 1 98.25 141 VAL B C 1
ATOM 2476 O O . VAL B 1 141 ? -2.639 12.219 -2.943 1 98.25 141 VAL B O 1
ATOM 2479 N N . SER B 1 142 ? -4.426 13.562 -3.199 1 98.06 142 SER B N 1
ATOM 2480 C CA . SER B 1 142 ? -3.711 14.539 -4.008 1 98.06 142 SER B CA 1
ATOM 2481 C C . SER B 1 142 ? -3.898 15.953 -3.465 1 98.06 142 SER B C 1
ATOM 2483 O O . SER B 1 142 ? -4.855 16.219 -2.734 1 98.06 142 SER B O 1
ATOM 2485 N N . VAL B 1 143 ? -2.975 16.734 -3.799 1 97.94 143 VAL B N 1
ATOM 2486 C CA . VAL B 1 143 ? -3.129 18.156 -3.504 1 97.94 143 VAL B CA 1
ATOM 2487 C C . VAL B 1 143 ? -4.031 18.797 -4.547 1 97.94 143 VAL B C 1
ATOM 2489 O O . VAL B 1 143 ? -3.859 18.594 -5.75 1 97.94 143 VAL B O 1
ATOM 2492 N N . ALA B 1 144 ? -4.953 19.578 -4.047 1 96.12 144 ALA B N 1
ATOM 2493 C CA . ALA B 1 144 ? -5.887 20.25 -4.945 1 96.12 144 ALA B CA 1
ATOM 2494 C C . ALA B 1 144 ? -5.207 21.422 -5.668 1 96.12 144 ALA B C 1
ATOM 2496 O O . ALA B 1 144 ? -4.039 21.719 -5.414 1 96.12 144 ALA B O 1
ATOM 2497 N N . ASP B 1 145 ? -5.953 22.047 -6.5 1 95.19 145 ASP B N 1
ATOM 2498 C CA . ASP B 1 145 ? -5.438 23.109 -7.367 1 95.19 145 ASP B CA 1
ATOM 2499 C C . ASP B 1 145 ? -5.012 24.328 -6.551 1 95.19 145 ASP B C 1
ATOM 2501 O O . ASP B 1 145 ? -4.117 25.078 -6.961 1 95.19 145 ASP B O 1
ATOM 2505 N N . ASP B 1 146 ? -5.629 24.484 -5.422 1 94.75 146 ASP B N 1
ATOM 2506 C CA . ASP B 1 146 ? -5.309 25.656 -4.602 1 94.75 146 ASP B CA 1
ATOM 2507 C C . ASP B 1 146 ? -3.957 25.484 -3.912 1 94.75 146 ASP B C 1
ATOM 2509 O O . ASP B 1 146 ? -3.486 26.391 -3.232 1 94.75 146 ASP B O 1
ATOM 2513 N N . GLY B 1 147 ? -3.383 24.281 -4.035 1 94.69 147 GLY B N 1
ATOM 2514 C CA . GLY B 1 147 ? -2.053 24.031 -3.504 1 94.69 147 GLY B CA 1
ATOM 2515 C C . GLY B 1 147 ? -2.051 23.734 -2.016 1 94.69 147 GLY B C 1
ATOM 2516 O O . GLY B 1 147 ? -0.989 23.547 -1.415 1 94.69 147 GLY B O 1
ATOM 2517 N N . ARG B 1 148 ? -3.182 23.609 -1.407 1 94.62 148 ARG B N 1
ATOM 2518 C CA . ARG B 1 148 ? -3.229 23.469 0.046 1 94.62 148 ARG B CA 1
ATOM 2519 C C . ARG B 1 148 ? -4.211 22.391 0.464 1 94.62 148 ARG B C 1
ATOM 2521 O O . ARG B 1 148 ? -3.932 21.609 1.378 1 94.62 148 ARG B O 1
ATOM 2528 N N . SER B 1 149 ? -5.316 22.375 -0.22 1 95.44 149 SER B N 1
ATOM 2529 C CA . SER B 1 149 ? -6.336 21.391 0.146 1 95.44 149 SER B CA 1
ATOM 2530 C C . SER B 1 149 ? -6 20.016 -0.41 1 95.44 149 SER B C 1
ATOM 2532 O O . SER B 1 149 ? -5.234 19.891 -1.369 1 95.44 149 SER B O 1
ATOM 2534 N N . LEU B 1 150 ? -6.574 19.031 0.25 1 97.19 150 LEU B N 1
ATOM 2535 C CA . LEU B 1 150 ? -6.355 17.656 -0.17 1 97.19 150 LEU B CA 1
ATOM 2536 C C . LEU B 1 150 ? -7.648 17.031 -0.694 1 97.19 150 LEU B C 1
ATOM 2538 O O . LEU B 1 150 ? -8.727 17.266 -0.137 1 97.19 150 LEU B O 1
ATOM 2542 N N . VAL B 1 151 ? -7.457 16.25 -1.715 1 97 151 VAL B N 1
ATOM 2543 C CA . VAL B 1 151 ? -8.586 15.57 -2.344 1 97 151 VAL B CA 1
ATOM 2544 C C . VAL B 1 151 ? -8.188 14.141 -2.713 1 97 151 VAL B C 1
ATOM 2546 O O . VAL B 1 151 ? -6.996 13.812 -2.758 1 97 151 VAL B O 1
ATOM 2549 N N . ARG B 1 152 ? -9.117 13.289 -2.916 1 96.38 152 ARG B N 1
ATOM 2550 C CA . ARG B 1 152 ? -8.859 11.977 -3.49 1 96.38 152 ARG B CA 1
ATOM 2551 C C . ARG B 1 152 ? -9.203 11.953 -4.977 1 96.38 152 ARG B C 1
ATOM 2553 O O . ARG B 1 152 ? -10.203 12.531 -5.395 1 96.38 152 ARG B O 1
ATOM 2560 N N . ARG B 1 153 ? -8.398 11.312 -5.746 1 96.44 153 ARG B N 1
ATOM 2561 C CA . ARG B 1 153 ? -8.555 11.188 -7.195 1 96.44 153 ARG B CA 1
ATOM 2562 C C . ARG B 1 153 ? -8.234 9.773 -7.664 1 96.44 153 ARG B C 1
ATOM 2564 O O . ARG B 1 153 ? -7.523 9.031 -6.98 1 96.44 153 ARG B O 1
ATOM 2571 N N . PRO B 1 154 ? -8.836 9.422 -8.789 1 95.31 154 PRO B N 1
ATOM 2572 C CA . PRO B 1 154 ? -8.477 8.109 -9.328 1 95.31 154 PRO B CA 1
ATOM 2573 C C . PRO B 1 154 ? -6.992 7.992 -9.656 1 95.31 154 PRO B C 1
ATOM 2575 O O . PRO B 1 154 ? -6.414 6.906 -9.555 1 95.31 154 PRO B O 1
ATOM 2578 N N . HIS B 1 155 ? -6.418 9.125 -10.078 1 95.56 155 HIS B N 1
ATOM 2579 C CA . HIS B 1 155 ? -4.996 9.211 -10.391 1 95.56 155 HIS B CA 1
ATOM 2580 C C . HIS B 1 155 ? -4.391 10.508 -9.875 1 95.56 155 HIS B C 1
ATOM 2582 O O . HIS B 1 155 ? -5.102 11.5 -9.695 1 95.56 155 HIS B O 1
ATOM 2588 N N . GLY B 1 156 ? -3.146 10.445 -9.578 1 95.44 156 GLY B N 1
ATOM 2589 C CA . GLY B 1 156 ? -2.439 11.633 -9.125 1 95.44 156 GLY B CA 1
ATOM 2590 C C . GLY B 1 156 ? -0.942 11.422 -9 1 95.44 156 GLY B C 1
ATOM 2591 O O . GLY B 1 156 ? -0.467 10.281 -9 1 95.44 156 GLY B O 1
ATOM 2592 N N . THR B 1 157 ? -0.294 12.484 -8.875 1 96.75 157 THR B N 1
ATOM 2593 C CA . THR B 1 157 ? 1.163 12.422 -8.867 1 96.75 157 THR B CA 1
ATOM 2594 C C . THR B 1 157 ? 1.72 12.812 -7.504 1 96.75 157 THR B C 1
ATOM 2596 O O . THR B 1 157 ? 2.93 12.742 -7.277 1 96.75 157 THR B O 1
ATOM 2599 N N . THR B 1 158 ? 0.855 13.281 -6.602 1 98.12 158 THR B N 1
ATOM 2600 C CA . THR B 1 158 ? 1.336 13.68 -5.285 1 98.12 158 THR B CA 1
ATOM 2601 C C . THR B 1 158 ? 1.912 12.484 -4.535 1 98.12 158 THR B C 1
ATOM 2603 O O . THR B 1 158 ? 1.286 11.422 -4.473 1 98.12 158 THR B O 1
ATOM 2606 N N . LEU B 1 159 ? 3.09 12.656 -4.027 1 98.56 159 LEU B N 1
ATOM 2607 C CA . LEU B 1 159 ? 3.715 11.656 -3.166 1 98.56 159 LEU B CA 1
ATOM 2608 C C . LEU B 1 159 ? 3.928 12.211 -1.76 1 98.56 159 LEU B C 1
ATOM 2610 O O . LEU B 1 159 ? 4.09 13.422 -1.5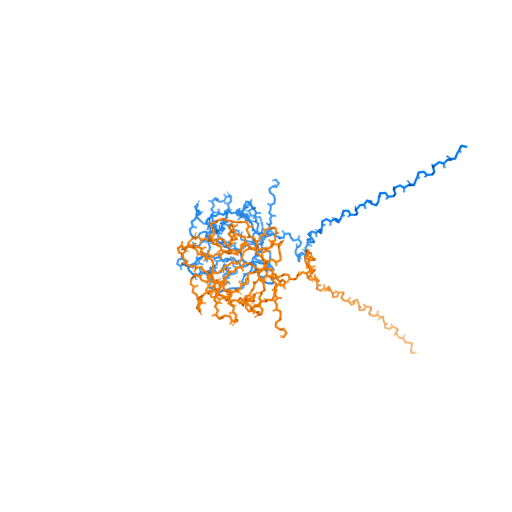8 1 98.56 159 LEU B O 1
ATOM 2614 N N . TRP B 1 160 ? 3.943 11.281 -0.862 1 98.69 160 TRP B N 1
ATOM 2615 C CA . TRP B 1 160 ? 4.02 11.641 0.551 1 98.69 160 TRP B CA 1
ATOM 2616 C C . TRP B 1 160 ? 5.215 10.977 1.22 1 98.69 160 TRP B C 1
ATOM 2618 O O . TRP B 1 160 ? 5.652 9.906 0.798 1 98.69 160 TRP B O 1
ATOM 2628 N N . GLU B 1 161 ? 5.703 11.648 2.172 1 98.69 161 GLU B N 1
ATOM 2629 C CA . GLU B 1 161 ? 6.777 11.102 2.998 1 98.69 161 GLU B CA 1
ATOM 2630 C C . GLU B 1 161 ? 6.449 11.219 4.484 1 98.69 161 GLU B C 1
ATOM 2632 O O . GLU B 1 161 ? 5.797 12.18 4.902 1 98.69 161 GLU B O 1
ATOM 2637 N N . PHE B 1 162 ? 6.934 10.266 5.25 1 98.5 162 PHE B N 1
ATOM 2638 C CA . PHE B 1 162 ? 6.605 10.18 6.668 1 98.5 162 PHE B CA 1
ATOM 2639 C C . PHE B 1 162 ? 7.855 10.367 7.523 1 98.5 162 PHE B C 1
ATOM 2641 O O . PHE B 1 162 ? 8.781 9.555 7.465 1 98.5 162 PHE B O 1
ATOM 2648 N N . GLU B 1 163 ? 7.852 11.445 8.266 1 97.69 163 GLU B N 1
ATOM 2649 C CA . GLU B 1 163 ? 8.906 11.648 9.25 1 97.69 163 GLU B CA 1
ATOM 2650 C C . GLU B 1 163 ? 8.453 11.211 10.641 1 97.69 163 GLU B C 1
ATOM 2652 O O . GLU B 1 163 ? 7.535 11.797 11.219 1 97.69 163 GLU B O 1
ATOM 2657 N N . LYS B 1 164 ? 9.133 10.227 11.094 1 96.94 164 LYS B N 1
ATOM 2658 C CA . LYS B 1 164 ? 8.773 9.742 12.422 1 96.94 164 LYS B CA 1
ATOM 2659 C C . LYS B 1 164 ? 9.234 10.719 13.508 1 96.94 164 LYS B C 1
ATOM 2661 O O . LYS B 1 164 ? 10.383 11.156 13.508 1 96.94 164 LYS B O 1
ATOM 2666 N N . VAL B 1 165 ? 8.273 11.047 14.336 1 95.19 165 VAL B N 1
ATOM 2667 C CA . VAL B 1 165 ? 8.586 11.969 15.422 1 95.19 165 VAL B CA 1
ATOM 2668 C C . VAL B 1 165 ? 8.625 11.219 16.75 1 95.19 165 VAL B C 1
ATOM 2670 O O . VAL B 1 165 ? 7.707 10.453 17.062 1 95.19 165 VAL B O 1
ATOM 2673 N N . SER B 1 166 ? 9.773 10.953 17.344 1 82.75 166 SER B N 1
ATOM 2674 C CA . SER B 1 166 ? 9.922 10.281 18.641 1 82.75 166 SER B CA 1
ATOM 2675 C C . SER B 1 166 ? 9.398 11.156 19.781 1 82.75 166 SER B C 1
ATOM 2677 O O . SER B 1 166 ? 9.5 12.383 19.719 1 82.75 166 SER B O 1
ATOM 2679 N N . ASN B 1 167 ? 8.359 10.719 20.469 1 60.84 167 ASN B N 1
ATOM 2680 C CA . ASN B 1 167 ? 7.965 11.438 21.672 1 60.84 167 ASN B CA 1
ATOM 2681 C C . ASN B 1 167 ? 9.148 11.633 22.609 1 60.84 167 ASN B C 1
ATOM 2683 O O . ASN B 1 167 ? 9.852 10.68 22.953 1 60.84 167 ASN B O 1
ATOM 2687 N N . HIS B 1 168 ? 9.945 12.68 22.484 1 43.94 168 HIS B N 1
ATOM 2688 C CA . HIS B 1 168 ? 10.664 12.992 23.719 1 43.94 168 HIS B CA 1
ATOM 2689 C C . HIS B 1 168 ? 9.695 13.352 24.844 1 43.94 168 HIS B C 1
ATOM 2691 O O . HIS B 1 168 ? 8.617 13.891 24.594 1 43.94 168 HIS B O 1
#

Foldseek 3Di:
DDPPPDPDPPPPPPPPPDPPPPPQPCDPVNFRFDDDDAPFKWFKDFPPAQWTFFDDPQWTKTDHPPDDRVQRRIWHWHDDPHFIWTARPVVQWIWFADPPVQWIGTDHNDDDQRRGWDWDADPVGATFIWHDDPDPAIWTWDQDPVRMTIGTHSDDDTGMTIGTDDDD/DDDPPDPDPPPPDPPPPDPPPPPQPCDPVNFRFDDDDAPFKWFKDFPPAQWTFFDDPQWTKTDGPPDDRVQRRIWHWHDDPHFIWTARPVVQWIWFADPPVQWIGTDHNDDDQRRGWDWDADPVGATFIWHDDPDPAIWTWDQDPVRMTIGTHSDDDTGMTIGTDDDD

Sequence (336 aa):
MSKIRYPEDTSSSPSMDTPSETTIQDTWDGRNYSVPWPGGVYRIFEKGTDNVIALKSRSLCLRDVAESHNGYDLWLCVEAHGYFGFFNPKSGTYLGHNGKRDEIYASAVKFKAWECFTPRSHPDGGYQLLTPYYESTLKVVSVADDGRSLVRRPHGTTLWEFEKVSNHMSKIRYPEDTSSSPSMDTPSETTIQDTWDGRNYSVPWPGGVYRIFEKGTDNVI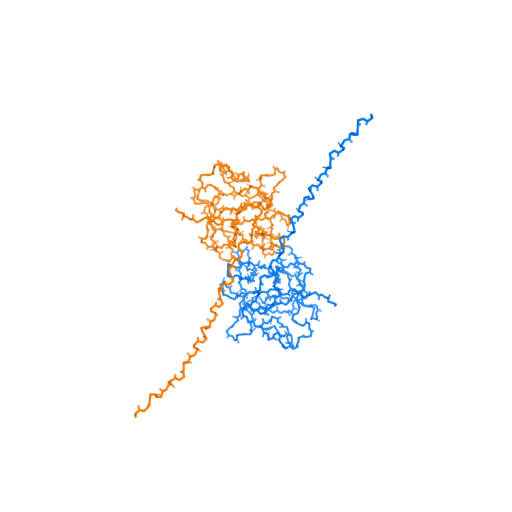ALKSRSLCLRDVAESHNGYDLWLCVEAHGYFGFFNPKSGTYLGHNGKRDEIYASAVKFKAWECFTPRSHPDGGYQLLTPYYESTLKVVSVADDGRSLVRRPHGTTLWEFEKVSNH

Secondary structure (DSSP, 8-state):
---------------------------TTS--B----TT-EEEEEETTSSEEEEEETTEEEEEETTS--TTTT-EEEEEETTEEEEEETTTTEEEEE-STT-BEEEEESS--GGG-BEEEE-TTSSEEEEEE-SSS-EEEEEE-TTSS-EEEESS----EEEEE----/---------------------------TTS--B----TT-EEEEEETTSSEEEEEETTEEEEEETTS--TTTT-EEEEEETTEEEEEETTTTEEEEE-STT-BEEEEESS--GGG-BEEEE-TTSSEEEEEE-SSS-EEEEEE-TTSS-EEEESS----EEEEE----

pLDDT: mean 85.09, std 22.68, range [26.88, 98.81]